Protein AF-A0A7S4JFI8-F1 (afdb_monomer_lite)

InterPro domains:
  IPR036640 ABC transporter type 1, transmembrane domain superfamily [G3DSA:1.20.1560.10] (104-267)
  IPR036640 ABC transporter type 1, transmembrane domain superfamily [SSF90123] (115-265)

Sequence (268 aa):
RTKDWGFGPDDLTLNSQTERLFQSVWAVEFKKRLCWTRRAREKQGDDLSAVPSAEDMKQIAEHESGEKLREAVEFAKKARKKLDGVFELDETMMREAKRLLKTVSIEQFQNLRALWRLVQPVIPSVINTCLLGMLTTVLRAKFHQLGVWMAAIEAGVAGDLELASSRLFQLWVGHMLIKLLELPESTYMKRAKAFFGATIRNGVLTAMTTQDYEYFDRTSAGVLQDRLNRDADELGENLIEFPVRMLNRTAWIVCNLYIVARQSPAAY

Organism: NCBI:txid72548

Structure (mmCIF, N/CA/C/O backbone):
data_AF-A0A7S4JFI8-F1
#
_entry.id   AF-A0A7S4JFI8-F1
#
loop_
_atom_site.group_PDB
_atom_site.id
_atom_site.type_symbol
_atom_site.label_atom_id
_atom_site.label_alt_id
_atom_site.label_comp_id
_atom_site.label_asym_id
_atom_site.label_entity_id
_atom_site.label_seq_id
_atom_site.pdbx_PDB_ins_code
_atom_site.Cartn_x
_atom_site.Cartn_y
_atom_site.Cartn_z
_atom_site.occupancy
_atom_site.B_iso_or_equiv
_atom_site.auth_seq_id
_atom_site.auth_comp_id
_atom_site.auth_asym_id
_atom_site.auth_atom_id
_atom_site.pdbx_PDB_model_num
ATOM 1 N N . ARG A 1 1 ? 6.320 -38.140 31.580 1.00 51.06 1 ARG A N 1
ATOM 2 C CA . ARG A 1 1 ? 6.135 -36.717 31.944 1.00 51.06 1 ARG A CA 1
ATOM 3 C C . ARG A 1 1 ? 4.735 -36.399 32.461 1.00 51.06 1 ARG A C 1
ATOM 5 O O . ARG A 1 1 ? 4.691 -35.868 33.551 1.00 51.06 1 ARG A O 1
ATOM 12 N N . THR A 1 2 ? 3.616 -36.723 31.797 1.00 47.78 2 THR A N 1
ATOM 13 C CA . THR A 1 2 ? 2.264 -36.586 32.411 1.00 47.78 2 THR A CA 1
ATOM 14 C C . THR A 1 2 ? 1.865 -37.774 33.295 1.00 47.78 2 THR A C 1
ATOM 16 O O . THR A 1 2 ? 1.230 -37.576 34.322 1.00 47.78 2 THR A O 1
ATOM 19 N N . LYS A 1 3 ? 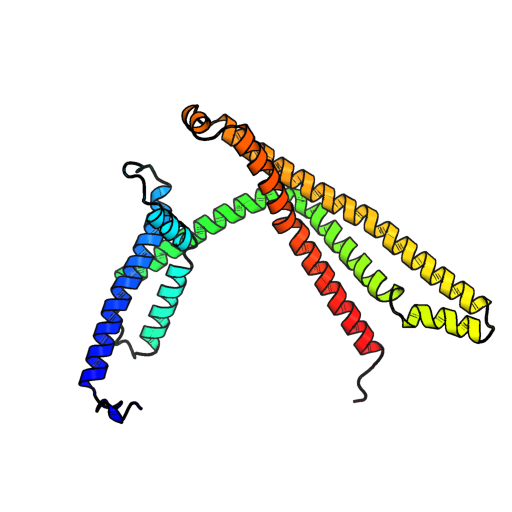2.328 -38.994 32.978 1.00 51.38 3 LYS A N 1
ATOM 20 C CA . LYS A 1 3 ? 2.107 -40.191 33.819 1.00 51.38 3 LYS A CA 1
ATOM 21 C C . LYS A 1 3 ? 2.703 -40.093 35.233 1.00 51.38 3 LYS A C 1
ATOM 23 O O . LYS A 1 3 ? 2.225 -40.771 36.130 1.00 51.38 3 LYS A O 1
ATOM 28 N N . ASP A 1 4 ? 3.702 -39.234 35.433 1.00 59.84 4 ASP A N 1
ATOM 29 C CA . ASP A 1 4 ? 4.437 -39.118 36.701 1.00 59.84 4 ASP A CA 1
ATOM 30 C C . ASP A 1 4 ? 3.682 -38.290 37.764 1.00 59.84 4 ASP A C 1
ATOM 32 O O . ASP A 1 4 ? 4.082 -38.272 38.921 1.00 59.84 4 ASP A O 1
ATOM 36 N N . TRP A 1 5 ? 2.582 -37.623 37.386 1.00 64.88 5 TRP A N 1
ATOM 37 C CA . TRP A 1 5 ? 1.803 -36.735 38.263 1.00 64.88 5 TRP A CA 1
ATOM 38 C C . TRP A 1 5 ? 0.457 -37.333 38.697 1.00 64.88 5 TRP A C 1
ATOM 40 O O . TRP A 1 5 ? -0.346 -36.643 39.312 1.00 64.88 5 TRP A O 1
ATOM 50 N N . GLY A 1 6 ? 0.175 -38.595 38.354 1.00 65.31 6 GLY A N 1
ATOM 51 C CA . GLY A 1 6 ? -1.089 -39.259 38.703 1.00 65.31 6 GLY A CA 1
ATOM 52 C C . GLY A 1 6 ? -2.317 -38.793 37.908 1.00 65.31 6 GLY A C 1
ATOM 53 O O . GLY A 1 6 ? -3.388 -39.364 38.073 1.00 65.31 6 GLY A O 1
ATOM 54 N N . PHE A 1 7 ? -2.174 -37.818 37.006 1.00 62.91 7 PHE A N 1
ATOM 55 C CA . PHE A 1 7 ? -3.255 -37.344 36.142 1.00 62.91 7 PHE A CA 1
ATOM 56 C C . PHE A 1 7 ? -3.268 -38.127 34.824 1.00 62.91 7 PHE A C 1
ATOM 58 O O . PHE A 1 7 ? -2.491 -37.860 33.901 1.00 62.91 7 PHE A O 1
ATOM 65 N N . GLY A 1 8 ? -4.133 -39.138 34.751 1.00 69.25 8 GLY A N 1
ATOM 66 C CA . GLY A 1 8 ? -4.450 -39.814 33.496 1.00 69.25 8 GLY A CA 1
ATOM 67 C C . GLY A 1 8 ? -5.385 -38.955 32.632 1.00 69.25 8 GLY A C 1
ATOM 68 O O . GLY A 1 8 ? -6.191 -38.209 33.184 1.00 69.25 8 GLY A O 1
ATOM 69 N N . PRO A 1 9 ? -5.335 -39.069 31.291 1.00 69.19 9 PRO A N 1
ATOM 70 C CA . PRO A 1 9 ? -6.311 -38.422 30.403 1.00 69.19 9 PRO A CA 1
ATOM 71 C C . PRO A 1 9 ? -7.767 -38.833 30.702 1.00 69.19 9 PRO A C 1
ATOM 73 O O . PRO A 1 9 ? -8.689 -38.125 30.306 1.00 69.19 9 PRO A O 1
ATOM 76 N N . ASP A 1 10 ? -7.956 -39.929 31.441 1.00 79.00 10 ASP A N 1
ATOM 77 C CA . ASP A 1 10 ? -9.249 -40.504 31.811 1.00 79.00 10 ASP A CA 1
ATOM 78 C C . ASP A 1 10 ? -9.798 -39.989 33.157 1.00 79.00 10 ASP A C 1
ATOM 80 O O . ASP A 1 10 ? -10.867 -40.426 33.587 1.00 79.00 10 ASP A O 1
ATOM 84 N N . ASP A 1 11 ? -9.105 -39.069 33.845 1.00 82.44 11 ASP A N 1
ATOM 85 C CA . ASP A 1 11 ? -9.640 -38.446 35.063 1.00 82.44 11 ASP A CA 1
ATOM 86 C C . ASP A 1 11 ? -10.755 -37.447 34.709 1.00 82.44 11 ASP A C 1
ATOM 88 O O . ASP A 1 11 ? -10.546 -36.244 34.520 1.00 82.44 11 ASP A O 1
ATOM 92 N N . LEU A 1 12 ? -11.977 -37.978 34.620 1.00 81.94 12 LEU A N 1
ATOM 93 C CA . LEU A 1 12 ? -13.204 -37.235 34.327 1.00 81.94 12 LEU A CA 1
ATOM 94 C C . LEU A 1 12 ? -13.416 -36.053 35.285 1.00 81.94 12 LEU A C 1
ATOM 96 O O . LEU A 1 12 ? -13.971 -35.024 34.887 1.00 81.94 12 LEU A O 1
ATOM 100 N N . THR A 1 13 ? -12.969 -36.169 36.540 1.00 86.12 13 THR A N 1
ATOM 101 C CA . THR A 1 13 ? -13.155 -35.107 37.534 1.00 86.12 13 THR A CA 1
ATOM 102 C C . THR A 1 13 ? -12.226 -33.932 37.259 1.00 86.12 13 THR A C 1
ATOM 104 O O . THR A 1 13 ? -12.701 -32.797 37.178 1.00 86.12 13 THR A O 1
ATOM 107 N N . LEU A 1 14 ? -10.943 -34.196 37.002 1.00 84.94 14 LEU A N 1
ATOM 108 C CA . LEU A 1 14 ? -9.971 -33.165 36.651 1.00 84.94 14 LEU A CA 1
ATOM 109 C C . LEU A 1 14 ? -10.316 -32.486 35.319 1.00 84.94 14 LEU A C 1
ATOM 111 O O . LEU A 1 14 ? -10.255 -31.257 35.227 1.00 84.94 14 LEU A O 1
ATOM 115 N N . ASN A 1 15 ? -10.725 -33.258 34.307 1.00 83.88 15 ASN A N 1
ATOM 116 C CA . ASN A 1 15 ? -11.118 -32.718 33.003 1.00 83.88 15 ASN A CA 1
ATOM 117 C C . ASN A 1 15 ? -12.313 -31.764 33.147 1.00 83.88 15 ASN A C 1
ATOM 119 O O . ASN A 1 15 ? -12.240 -30.620 32.703 1.00 83.88 15 ASN A O 1
ATOM 123 N N . SER A 1 16 ? -13.358 -32.173 33.877 1.00 85.75 16 SER A N 1
ATOM 124 C CA . SER A 1 16 ? -14.537 -31.324 34.110 1.00 85.75 16 SER A CA 1
ATOM 125 C C . SER A 1 16 ? -14.219 -30.049 34.911 1.00 85.75 16 SER A C 1
ATOM 127 O O . SER A 1 16 ? -14.761 -28.980 34.622 1.00 85.75 16 SER A O 1
ATOM 129 N N . GLN A 1 17 ? -13.313 -30.118 35.896 1.00 89.06 17 GLN A N 1
ATOM 130 C CA . GLN A 1 17 ? -12.864 -28.938 36.645 1.00 89.06 17 GLN A CA 1
ATOM 131 C C . GLN A 1 17 ? -12.054 -27.988 35.760 1.00 89.06 17 GLN A C 1
ATOM 133 O O . GLN A 1 17 ? -12.261 -26.774 35.806 1.00 89.06 17 GLN A O 1
ATOM 138 N N . THR A 1 18 ? -11.175 -28.537 34.923 1.00 88.50 18 THR A N 1
ATOM 139 C CA . THR A 1 18 ? -10.358 -27.765 33.981 1.00 88.50 18 THR A CA 1
ATOM 140 C C . THR A 1 18 ? -11.234 -27.088 32.929 1.00 88.50 18 THR A C 1
ATOM 142 O O . THR A 1 18 ? -11.030 -25.913 32.633 1.00 88.50 18 THR A O 1
ATOM 145 N N . GLU A 1 19 ? -12.259 -27.774 32.419 1.00 87.75 19 GLU A N 1
ATOM 146 C CA . GLU A 1 19 ? -13.242 -27.209 31.491 1.00 87.75 19 GLU A CA 1
ATOM 147 C C . GLU A 1 19 ? -14.025 -26.050 32.115 1.00 87.75 19 GLU A C 1
ATOM 149 O O . GLU A 1 19 ? -14.130 -24.987 31.505 1.00 87.75 19 GLU A O 1
ATOM 154 N N . ARG A 1 20 ? -14.522 -26.202 33.350 1.00 89.69 20 ARG A N 1
ATOM 155 C CA . ARG A 1 20 ? -15.224 -25.119 34.066 1.00 89.69 20 ARG A CA 1
ATOM 156 C C . ARG A 1 20 ? -14.315 -23.926 34.341 1.00 89.69 20 ARG A C 1
ATOM 158 O O . ARG A 1 20 ? -14.723 -22.775 34.168 1.00 89.69 20 ARG A O 1
ATOM 165 N N . LEU A 1 21 ? -13.073 -24.185 34.750 1.00 91.81 21 LEU A N 1
ATOM 166 C CA . LEU A 1 21 ? -12.087 -23.130 34.957 1.00 91.81 21 LEU A CA 1
ATOM 167 C C . LEU A 1 21 ? -11.808 -22.399 33.640 1.00 91.81 21 LEU A C 1
ATOM 169 O O . LEU A 1 21 ? -11.874 -21.175 33.595 1.00 91.81 21 LEU A O 1
ATOM 173 N N . PHE A 1 22 ? -11.594 -23.137 32.553 1.00 92.19 22 PHE A N 1
ATOM 174 C CA . PHE A 1 22 ? -11.397 -22.573 31.223 1.00 92.19 22 PHE A CA 1
ATOM 175 C C . PHE A 1 22 ? -12.591 -21.721 30.769 1.00 92.19 22 PHE A C 1
ATOM 177 O O . PHE A 1 22 ? -12.398 -20.596 30.311 1.00 92.19 22 PHE A O 1
ATOM 184 N N . GLN A 1 23 ? -13.822 -22.207 30.948 1.00 91.62 23 GLN A N 1
ATOM 185 C CA . GLN A 1 23 ? -15.042 -21.463 30.625 1.00 91.62 23 GLN A CA 1
ATOM 186 C C . GLN A 1 23 ? -15.150 -20.160 31.419 1.00 91.62 23 GLN A C 1
ATOM 188 O O . GLN A 1 23 ? -15.433 -19.113 30.838 1.00 91.62 23 GLN A O 1
ATOM 193 N N . SER A 1 24 ? -14.890 -20.199 32.729 1.00 93.25 24 SER A N 1
ATOM 194 C CA . SER A 1 24 ? -14.972 -19.007 33.581 1.00 93.25 24 SER A CA 1
ATOM 195 C C . SER A 1 24 ? -13.902 -17.968 33.234 1.00 93.25 24 SER A C 1
ATOM 197 O O . SER A 1 24 ? -14.224 -16.792 33.061 1.00 93.25 24 SER A O 1
ATOM 199 N N . VAL A 1 25 ? -12.651 -18.397 33.041 1.00 95.12 25 VAL A N 1
ATOM 200 C CA . VAL A 1 25 ? -11.545 -17.522 32.623 1.00 95.12 25 VAL A CA 1
ATOM 201 C C . VAL A 1 25 ? -11.847 -16.900 31.263 1.00 95.12 25 VAL A C 1
ATOM 203 O O . VAL A 1 25 ? -11.717 -15.686 31.087 1.00 95.12 25 VAL A O 1
ATOM 206 N N . TRP A 1 26 ? -12.321 -17.705 30.313 1.00 95.00 26 TRP A N 1
ATOM 207 C CA . TRP A 1 26 ? -12.633 -17.213 28.980 1.00 95.00 26 TRP A CA 1
ATOM 208 C C . TRP A 1 26 ? -13.840 -16.274 28.962 1.00 95.00 26 TRP A C 1
ATOM 210 O O . TRP A 1 26 ? -13.822 -15.277 28.245 1.00 95.00 26 TRP A O 1
ATOM 220 N N . ALA A 1 27 ? -14.880 -16.530 29.759 1.00 94.62 27 ALA A N 1
ATOM 221 C CA . ALA A 1 27 ? -16.024 -15.628 29.876 1.00 94.62 27 ALA A CA 1
ATOM 222 C C . ALA A 1 27 ? -15.596 -14.242 30.389 1.00 94.62 27 ALA A C 1
ATOM 224 O O . ALA A 1 27 ? -16.038 -13.217 29.861 1.00 94.62 27 ALA A O 1
ATOM 225 N N . VAL A 1 28 ? -14.684 -14.200 31.368 1.00 96.31 28 VAL A N 1
ATOM 226 C CA . VAL A 1 28 ? -14.094 -12.951 31.873 1.00 96.31 28 VAL A CA 1
ATOM 227 C C . VAL A 1 28 ? -13.280 -12.251 30.784 1.00 96.31 28 VAL A C 1
ATOM 229 O O . VAL A 1 28 ? -13.445 -11.047 30.572 1.00 96.31 28 VAL A O 1
ATOM 232 N N . GLU A 1 29 ? -12.440 -12.983 30.052 1.00 96.19 29 GLU A N 1
ATOM 233 C CA . GLU A 1 29 ? -11.627 -12.415 28.974 1.00 96.19 29 GLU A CA 1
ATOM 234 C C . GLU A 1 29 ? -12.487 -11.888 27.814 1.00 96.19 29 GLU A C 1
ATOM 236 O O . GLU A 1 29 ? -12.272 -10.778 27.321 1.00 96.19 29 GLU A O 1
ATOM 241 N N . PHE A 1 30 ? -13.509 -12.642 27.416 1.00 96.69 30 PHE A N 1
ATOM 242 C CA . PHE A 1 30 ? -14.459 -12.250 26.384 1.00 96.69 30 PHE A CA 1
ATOM 243 C C . PHE A 1 30 ? -15.202 -10.971 26.781 1.00 96.69 30 PHE A C 1
ATOM 245 O O . PHE A 1 30 ? -15.254 -10.016 26.002 1.00 96.69 30 PHE A O 1
ATOM 252 N N . LYS A 1 31 ? -15.710 -10.910 28.020 1.00 96.81 31 LYS A N 1
ATOM 253 C CA . LYS A 1 31 ? -16.363 -9.716 28.571 1.00 96.81 31 LYS A CA 1
ATOM 254 C C . LYS A 1 31 ? -15.411 -8.521 28.604 1.00 96.81 31 LYS A C 1
ATOM 256 O O . LYS A 1 31 ? -15.818 -7.412 28.264 1.00 96.81 31 LYS A O 1
ATOM 261 N N . LYS A 1 32 ? -14.139 -8.736 28.953 1.00 96.19 32 LYS A N 1
ATOM 262 C CA . LYS A 1 32 ? -13.102 -7.696 28.931 1.00 96.19 32 LYS A CA 1
ATOM 263 C C . LYS A 1 32 ? -12.905 -7.143 27.517 1.00 96.19 32 LYS A C 1
ATOM 265 O O . LYS A 1 32 ? -12.981 -5.931 27.334 1.00 96.19 32 LYS A O 1
ATOM 270 N N . ARG A 1 33 ? -12.723 -8.002 26.507 1.00 97.12 33 ARG A N 1
ATOM 271 C CA . ARG A 1 33 ? -12.569 -7.582 25.097 1.00 97.12 33 ARG A CA 1
ATOM 272 C C . ARG A 1 33 ? -13.805 -6.839 24.580 1.00 97.12 33 ARG A C 1
ATOM 274 O O . ARG A 1 33 ? -13.670 -5.829 23.888 1.00 97.12 33 ARG A O 1
ATOM 281 N N . LEU A 1 34 ? -15.001 -7.308 24.942 1.00 96.62 34 LEU A N 1
ATOM 282 C CA . LEU A 1 34 ? -16.270 -6.656 24.612 1.00 96.62 34 LEU A CA 1
ATOM 283 C C . LEU A 1 34 ? -16.363 -5.254 25.232 1.00 96.62 34 LEU A C 1
ATOM 285 O O . LEU A 1 34 ? -16.703 -4.302 24.532 1.00 96.62 34 LEU A O 1
ATOM 289 N N . CYS A 1 35 ? -16.017 -5.123 26.515 1.00 95.44 35 CYS A N 1
ATOM 290 C CA . CYS A 1 35 ? -16.005 -3.855 27.242 1.00 95.44 35 CYS A CA 1
ATOM 291 C C . CYS A 1 35 ? -15.021 -2.853 26.621 1.00 95.44 35 CYS A C 1
ATOM 293 O O . CYS A 1 35 ? -15.406 -1.727 26.323 1.00 95.44 35 CYS A O 1
ATOM 295 N N . TRP A 1 36 ? -13.781 -3.266 26.335 1.00 95.00 36 TRP A N 1
ATOM 296 C CA . TRP A 1 36 ? -12.788 -2.375 25.723 1.00 95.00 36 TRP A CA 1
ATOM 297 C C . TRP A 1 36 ? -13.171 -1.930 24.316 1.00 95.00 36 TRP A C 1
ATOM 299 O O . TRP A 1 36 ? -13.046 -0.751 23.998 1.00 95.00 36 TRP A O 1
ATOM 309 N N . THR A 1 37 ? -13.697 -2.843 23.497 1.00 95.12 37 THR A N 1
ATOM 310 C CA . THR A 1 37 ? -14.173 -2.498 22.147 1.00 95.12 37 THR A CA 1
ATOM 311 C C . THR A 1 37 ? -15.347 -1.517 22.213 1.00 95.12 37 THR A C 1
ATOM 313 O O . THR A 1 37 ? -15.449 -0.625 21.377 1.00 95.12 37 THR A O 1
ATOM 316 N N . ARG A 1 38 ? -16.226 -1.645 23.217 1.00 94.75 38 ARG A N 1
ATOM 317 C CA . ARG A 1 38 ? -17.344 -0.717 23.436 1.00 94.75 38 ARG A CA 1
ATOM 318 C C . ARG A 1 38 ? -16.849 0.655 23.880 1.00 94.75 38 ARG A C 1
ATOM 320 O O . ARG A 1 38 ? -17.197 1.659 23.267 1.00 94.75 38 ARG A O 1
ATOM 327 N N . ARG A 1 39 ? -15.969 0.684 24.882 1.00 91.12 39 ARG A N 1
ATOM 328 C CA . ARG A 1 39 ? -15.379 1.913 25.422 1.00 91.12 39 ARG A CA 1
ATOM 329 C C . ARG A 1 39 ? -14.581 2.686 24.369 1.00 91.12 39 ARG A C 1
ATOM 331 O O . ARG A 1 39 ? -14.558 3.912 24.400 1.00 91.12 39 ARG A O 1
ATOM 338 N N . ALA A 1 40 ? -13.965 1.986 23.413 1.00 90.62 40 ALA A N 1
ATOM 339 C CA . ALA A 1 40 ? -13.297 2.605 22.269 1.00 90.62 40 ALA A CA 1
ATOM 340 C C . ALA A 1 40 ? -14.244 3.420 21.370 1.00 90.62 40 ALA A C 1
ATOM 342 O O . ALA A 1 40 ? -13.782 4.310 20.663 1.00 90.62 40 ALA A O 1
ATOM 343 N N . ARG A 1 41 ? -15.553 3.148 21.411 1.00 88.25 41 ARG A N 1
ATOM 344 C CA . ARG A 1 41 ? -16.579 3.832 20.609 1.00 88.25 41 ARG A CA 1
ATOM 345 C C . ARG A 1 41 ? -17.369 4.862 21.401 1.00 88.25 41 ARG A C 1
ATOM 347 O O . ARG A 1 41 ? -17.667 5.926 20.876 1.00 88.25 41 ARG A O 1
ATOM 354 N N . GLU A 1 42 ? -17.623 4.604 22.680 1.00 84.75 42 GLU A N 1
ATOM 355 C CA . GLU A 1 42 ? -18.299 5.564 23.566 1.00 84.75 42 GLU A CA 1
ATOM 356 C C . GLU A 1 42 ? -17.499 6.863 23.746 1.00 84.75 42 GLU A C 1
ATOM 358 O O . GLU A 1 42 ? -18.088 7.933 23.817 1.00 84.75 42 GLU A O 1
ATOM 363 N N . LYS A 1 43 ? -16.160 6.814 23.704 1.00 63.28 43 LYS A N 1
ATOM 364 C CA . LYS A 1 43 ? -15.311 8.020 23.760 1.00 63.28 43 LYS A CA 1
ATOM 365 C C . LYS A 1 43 ? -15.510 9.020 22.614 1.00 63.28 43 LYS A C 1
ATOM 367 O O . LYS A 1 43 ? -14.988 10.125 22.705 1.00 63.28 43 LYS A O 1
ATOM 372 N N . GLN A 1 44 ? -16.218 8.656 21.545 1.00 56.62 44 GLN A N 1
ATOM 373 C CA . GLN A 1 44 ? -16.582 9.604 20.488 1.00 56.62 44 GLN A CA 1
ATOM 374 C C . GLN A 1 44 ? -17.846 10.420 20.817 1.00 56.62 44 GLN A C 1
ATOM 376 O O . GLN A 1 44 ? -18.142 11.357 20.082 1.00 56.62 44 GLN A O 1
ATOM 381 N N . GLY A 1 45 ? -18.569 10.104 21.902 1.00 48.47 45 GLY A N 1
ATOM 382 C CA . GLY A 1 45 ? -19.761 10.827 22.352 1.00 48.47 45 GLY A CA 1
ATOM 383 C C . GLY A 1 45 ? -19.618 11.386 23.773 1.00 48.47 45 GLY A C 1
ATOM 384 O O . GLY A 1 45 ? -19.857 10.675 24.740 1.00 48.47 45 GLY A O 1
ATOM 385 N N . ASP A 1 46 ? -19.245 12.661 23.872 1.00 50.03 46 ASP A N 1
ATOM 386 C CA . ASP A 1 46 ? -19.524 13.639 24.946 1.00 50.03 46 ASP A CA 1
ATOM 387 C C . ASP A 1 46 ? -19.195 13.387 26.435 1.00 50.03 46 ASP A C 1
ATOM 389 O O . ASP A 1 46 ? -19.176 14.365 27.182 1.00 50.03 46 ASP A O 1
ATOM 393 N N . ASP A 1 47 ? -18.868 12.187 26.922 1.00 48.19 47 ASP A N 1
ATOM 394 C CA . ASP A 1 47 ? -18.622 11.995 28.369 1.00 48.19 47 ASP A CA 1
ATOM 395 C C . ASP A 1 47 ? -17.120 12.019 28.732 1.00 48.19 47 ASP A C 1
ATOM 397 O O . ASP A 1 47 ? -16.463 10.996 28.949 1.00 48.19 47 ASP A O 1
ATOM 401 N N . LEU A 1 48 ? -16.544 13.229 28.748 1.00 52.69 48 LEU A N 1
ATOM 402 C CA . LEU A 1 48 ? -15.125 13.519 29.042 1.00 52.69 48 LEU A CA 1
ATOM 403 C C . LEU A 1 48 ? -14.804 13.678 30.543 1.00 52.69 48 LEU A C 1
ATOM 405 O O . LEU A 1 48 ? -13.737 14.175 30.903 1.00 52.69 48 LEU A O 1
ATOM 409 N N . SER A 1 49 ? -15.693 13.259 31.442 1.00 56.38 49 SER A N 1
ATOM 410 C CA . SER A 1 49 ? -15.576 13.567 32.876 1.00 56.38 49 SER A CA 1
ATOM 411 C C . SER A 1 49 ? -14.414 12.863 33.603 1.00 56.38 49 SER A C 1
ATOM 413 O O . SER A 1 49 ? -13.996 13.322 34.667 1.00 56.38 49 SER A O 1
ATOM 415 N N . ALA A 1 50 ? -13.822 11.808 33.029 1.00 65.44 50 ALA A N 1
ATOM 416 C CA . ALA A 1 50 ? -12.648 11.135 33.591 1.00 65.44 50 ALA A CA 1
ATOM 417 C C . ALA A 1 50 ? -11.527 10.974 32.555 1.00 65.44 50 ALA A C 1
ATOM 419 O O . ALA A 1 50 ? -11.658 10.218 31.587 1.00 65.44 50 ALA A O 1
ATOM 420 N N . VAL A 1 51 ? -10.391 11.644 32.792 1.00 68.12 51 VAL A N 1
ATOM 421 C CA . VAL A 1 51 ? -9.180 11.474 31.978 1.00 68.12 51 VAL A CA 1
ATOM 422 C C . VAL A 1 51 ? -8.713 10.014 32.103 1.00 68.12 51 VAL A C 1
ATOM 424 O O . VAL A 1 51 ? -8.382 9.565 33.202 1.00 68.12 51 VAL A O 1
ATOM 427 N N . PRO A 1 52 ? -8.694 9.241 31.008 1.00 76.06 52 PRO A N 1
ATOM 428 C CA . PRO A 1 52 ? -8.246 7.856 31.029 1.00 76.06 52 PRO A CA 1
ATOM 429 C C . PRO A 1 52 ? -6.751 7.785 31.342 1.00 76.06 52 PRO A C 1
ATOM 431 O O . PRO A 1 52 ? -5.968 8.575 30.816 1.00 76.06 52 PRO A O 1
ATOM 434 N N . SER A 1 53 ? -6.342 6.785 32.126 1.00 85.44 53 SER A N 1
ATOM 435 C CA . SER A 1 53 ? -4.923 6.448 32.296 1.00 85.44 53 SER A CA 1
ATOM 436 C C . SER A 1 53 ? -4.247 6.191 30.938 1.00 85.44 53 SER A C 1
ATOM 438 O O . SER A 1 53 ? -4.889 5.740 29.985 1.00 85.44 53 SER A O 1
ATOM 440 N N . ALA A 1 54 ? -2.934 6.422 30.843 1.00 83.75 54 ALA A N 1
ATOM 441 C CA . ALA A 1 54 ? -2.148 6.085 29.652 1.00 83.75 54 ALA A CA 1
ATOM 442 C C . ALA A 1 54 ? -2.300 4.601 29.258 1.00 83.75 54 ALA A C 1
ATOM 444 O O . ALA A 1 54 ? -2.342 4.263 28.074 1.00 83.75 54 ALA A O 1
ATOM 445 N N . GLU A 1 55 ? -2.452 3.719 30.248 1.00 86.31 55 GLU A N 1
ATOM 446 C CA . GLU A 1 55 ? -2.678 2.290 30.028 1.00 86.31 55 GLU A CA 1
ATOM 447 C C . GLU A 1 55 ? -4.073 2.006 29.451 1.00 86.31 55 GLU A C 1
ATOM 449 O O . GLU A 1 55 ? -4.201 1.229 28.503 1.00 86.31 55 GLU A O 1
ATOM 454 N N . ASP A 1 56 ? -5.102 2.717 29.924 1.00 87.12 56 ASP A N 1
ATOM 455 C CA . ASP A 1 56 ? -6.455 2.655 29.360 1.00 87.12 56 ASP A CA 1
ATOM 456 C C . ASP A 1 56 ? -6.466 3.135 27.906 1.00 87.12 56 ASP A C 1
ATOM 458 O O . ASP A 1 56 ? -7.137 2.541 27.063 1.00 87.12 56 ASP A O 1
ATOM 462 N N . MET A 1 57 ? -5.719 4.196 27.584 1.00 84.19 57 MET A N 1
ATOM 463 C CA . MET A 1 57 ? -5.609 4.685 26.206 1.00 84.19 57 MET A CA 1
ATOM 464 C C . MET A 1 57 ? -4.960 3.653 25.285 1.00 84.19 57 MET A C 1
ATOM 466 O O . MET A 1 57 ? -5.464 3.422 24.186 1.00 84.19 57 MET A O 1
ATOM 470 N N . LYS A 1 58 ? -3.902 2.980 25.751 1.00 90.31 58 LYS A N 1
ATOM 471 C CA . LYS A 1 58 ? -3.266 1.891 25.004 1.00 90.31 58 LYS A CA 1
ATOM 472 C C . LYS A 1 58 ? -4.235 0.729 24.773 1.00 90.31 58 LYS A C 1
ATOM 474 O O . LYS A 1 58 ? -4.376 0.269 23.643 1.00 90.31 58 LYS A O 1
ATOM 479 N N . GLN A 1 59 ? -4.944 0.287 25.813 1.00 90.38 59 GLN A N 1
ATOM 480 C CA . GLN A 1 59 ? -5.926 -0.798 25.694 1.00 90.38 59 GLN A CA 1
ATOM 481 C C . GLN A 1 59 ? -7.063 -0.441 24.737 1.00 90.38 59 GLN A C 1
ATOM 483 O O . GLN A 1 59 ? -7.498 -1.284 23.955 1.00 90.38 59 GLN A O 1
ATOM 488 N N . ILE A 1 60 ? -7.527 0.806 24.768 1.00 89.81 60 ILE A N 1
ATOM 489 C CA . ILE A 1 60 ? -8.569 1.294 23.866 1.00 89.81 60 ILE A CA 1
ATOM 490 C C . ILE A 1 60 ? -8.084 1.288 22.415 1.00 89.81 60 ILE A C 1
ATOM 492 O O . ILE A 1 60 ? -8.776 0.731 21.566 1.00 89.81 60 ILE A O 1
ATOM 496 N N . ALA A 1 61 ? -6.887 1.817 22.145 1.00 88.88 61 ALA A N 1
ATOM 497 C CA . ALA A 1 61 ? -6.299 1.812 20.805 1.00 88.88 61 ALA A CA 1
ATOM 498 C C . ALA A 1 61 ? -6.152 0.381 20.253 1.00 88.88 61 ALA A C 1
ATOM 500 O O . ALA A 1 61 ? -6.505 0.102 19.110 1.00 88.88 61 ALA A O 1
ATOM 501 N N . GLU A 1 62 ? -5.722 -0.566 21.089 1.00 93.06 62 GLU A N 1
ATOM 502 C CA . GLU A 1 62 ? -5.586 -1.975 20.701 1.00 93.06 62 GLU A CA 1
ATOM 503 C C . GLU A 1 62 ? -6.918 -2.678 20.377 1.00 93.06 62 GLU A C 1
ATOM 505 O O . GLU A 1 62 ? -6.915 -3.712 19.706 1.00 93.06 62 GLU A O 1
ATOM 510 N N . HIS A 1 63 ? -8.049 -2.170 20.875 1.00 94.56 63 HIS A N 1
ATOM 511 C CA . HIS A 1 63 ? -9.381 -2.738 20.633 1.00 94.56 63 HIS A CA 1
ATOM 512 C C . HIS A 1 63 ? -10.210 -1.920 19.636 1.00 94.56 63 HIS A C 1
ATOM 514 O O . HIS A 1 63 ? -11.311 -2.339 19.274 1.00 94.56 63 HIS A O 1
ATOM 520 N N . GLU A 1 64 ? -9.685 -0.797 19.145 1.00 91.75 64 GLU A N 1
ATOM 521 C CA . GLU A 1 64 ? -10.388 0.093 18.225 1.00 91.75 64 GLU A CA 1
ATOM 522 C C . GLU A 1 64 ? -10.760 -0.626 16.920 1.00 91.75 64 GLU A C 1
ATOM 524 O O . GLU A 1 64 ? -11.896 -0.530 16.457 1.00 91.75 64 GLU A O 1
ATOM 529 N N . SER A 1 65 ? -9.861 -1.434 16.351 1.00 92.38 65 SER A N 1
ATOM 530 C CA . SER A 1 65 ? -10.122 -2.166 15.100 1.00 92.38 65 SER A CA 1
ATOM 531 C C . SER A 1 65 ? -11.220 -3.237 15.216 1.00 92.38 65 SER A C 1
ATOM 533 O O . SER A 1 65 ? -11.709 -3.736 14.199 1.00 92.38 65 SER A O 1
ATOM 535 N N . GLY A 1 66 ? -11.596 -3.631 16.438 1.00 95.56 66 GLY A N 1
ATOM 536 C CA . GLY A 1 66 ? -12.496 -4.753 16.706 1.00 95.56 66 GLY A CA 1
ATOM 537 C C . GLY A 1 66 ? -11.908 -6.132 16.373 1.00 95.56 66 GLY A C 1
ATOM 538 O O . GLY A 1 66 ? -12.603 -7.139 16.517 1.00 95.56 66 GLY A O 1
ATOM 539 N N . GLU A 1 67 ? -10.643 -6.216 15.953 1.00 95.81 67 GLU A N 1
ATOM 540 C CA . GLU A 1 67 ? -9.992 -7.471 15.556 1.00 95.81 67 GLU A CA 1
ATOM 541 C C . GLU A 1 67 ? -9.916 -8.462 16.722 1.00 95.81 67 GLU A C 1
ATOM 543 O O . GLU A 1 67 ? -10.392 -9.590 16.603 1.00 95.81 67 GLU A O 1
ATOM 548 N N . LYS A 1 68 ? -9.479 -8.006 17.902 1.00 96.31 68 LYS A N 1
ATOM 549 C CA . LYS A 1 68 ? -9.419 -8.832 19.121 1.00 96.31 68 LYS A CA 1
ATOM 550 C C . LYS A 1 68 ? -10.780 -9.398 19.538 1.00 96.31 68 LYS A C 1
ATOM 552 O O . LYS A 1 68 ? -10.857 -10.518 20.053 1.00 96.31 68 LYS A O 1
ATOM 557 N N . LEU A 1 69 ? -11.861 -8.639 19.332 1.00 97.19 69 LEU A N 1
ATOM 558 C CA . LEU A 1 69 ? -13.225 -9.102 19.600 1.00 97.19 69 LEU A CA 1
ATOM 559 C C . LEU A 1 69 ? -13.681 -10.115 18.543 1.00 97.19 69 LEU A C 1
ATOM 561 O O . LEU A 1 69 ? -14.309 -11.116 18.885 1.00 97.19 69 LEU A O 1
ATOM 565 N N . ARG A 1 70 ? -13.333 -9.899 17.269 1.00 97.81 70 ARG A N 1
ATOM 566 C CA . ARG A 1 70 ? -13.611 -10.844 16.179 1.00 97.81 70 ARG A CA 1
ATOM 567 C C . ARG A 1 70 ? -12.913 -12.181 16.418 1.00 97.81 70 ARG A C 1
ATOM 569 O O . ARG A 1 70 ? -13.563 -13.219 16.320 1.00 97.81 70 ARG A O 1
ATOM 576 N N . GLU A 1 71 ? -11.638 -12.158 16.790 1.00 97.25 71 GLU A N 1
ATOM 577 C CA . GLU A 1 71 ? -10.878 -13.353 17.165 1.00 97.25 71 GLU A CA 1
ATOM 578 C C . GLU A 1 71 ? -11.519 -14.090 18.340 1.00 97.25 71 GLU A C 1
ATOM 580 O O . GLU A 1 71 ? -11.670 -15.308 18.288 1.00 97.25 71 GLU A O 1
ATOM 585 N N . ALA A 1 72 ? -11.957 -13.362 19.373 1.00 97.00 72 ALA A N 1
ATOM 586 C CA . ALA A 1 72 ? -12.617 -13.960 20.529 1.00 97.00 72 ALA A CA 1
ATOM 587 C C . ALA A 1 72 ? -13.952 -14.629 20.159 1.00 97.00 72 ALA A C 1
ATOM 589 O O . ALA A 1 72 ? -14.256 -15.722 20.637 1.00 97.00 72 ALA A O 1
ATOM 590 N N . VAL A 1 73 ? -14.732 -14.008 19.268 1.00 97.00 73 VAL A N 1
ATOM 591 C CA . VAL A 1 73 ? -15.980 -14.576 18.732 1.00 97.00 73 VAL A CA 1
ATOM 592 C C . VAL A 1 73 ? -15.705 -15.832 17.900 1.00 97.00 73 VAL A C 1
ATOM 594 O O . VAL A 1 73 ? -16.411 -16.830 18.051 1.00 97.00 73 VAL A O 1
ATOM 597 N N . GLU A 1 74 ? -14.692 -15.812 17.033 1.00 97.06 74 GLU A N 1
ATOM 598 C CA . GLU A 1 74 ? -14.308 -16.974 16.221 1.00 97.06 74 GLU A CA 1
ATOM 599 C C . GLU A 1 74 ? -13.753 -18.117 17.075 1.00 97.06 74 GLU A C 1
ATOM 601 O O . GLU A 1 74 ? -14.090 -19.282 16.851 1.00 97.06 74 GLU A O 1
ATOM 606 N N . PHE A 1 75 ? -12.960 -17.798 18.096 1.00 96.00 75 PHE A N 1
ATOM 607 C CA . PHE A 1 75 ? -12.484 -18.773 19.065 1.00 96.00 75 PHE A CA 1
ATOM 608 C C . PHE A 1 75 ? -13.646 -19.414 19.828 1.00 96.00 75 PHE A C 1
ATOM 610 O O . PHE A 1 75 ? -13.733 -20.638 19.860 1.00 96.00 75 PHE A O 1
ATOM 617 N N . ALA A 1 76 ? -14.586 -18.620 20.353 1.00 94.62 76 ALA A N 1
ATOM 618 C CA . ALA A 1 76 ? -15.760 -19.132 21.062 1.00 94.62 76 ALA A CA 1
ATOM 619 C C . ALA A 1 76 ? -16.610 -20.068 20.181 1.00 94.62 76 ALA A C 1
ATOM 621 O O . ALA A 1 76 ? -17.034 -21.132 20.633 1.00 94.62 76 ALA A O 1
ATOM 622 N N . LYS A 1 77 ? -16.805 -19.734 18.895 1.00 94.25 77 LYS A N 1
ATOM 623 C CA . LYS A 1 77 ? -17.482 -20.623 17.930 1.00 94.25 77 LYS A CA 1
ATOM 624 C C . LYS A 1 77 ? -16.727 -21.940 17.732 1.00 94.25 77 LYS A C 1
ATOM 626 O O . LYS A 1 77 ? -17.346 -23.004 17.712 1.00 94.25 77 LYS A O 1
ATOM 631 N N . LYS A 1 78 ? -15.400 -21.880 17.570 1.00 95.25 78 LYS A N 1
ATOM 632 C CA . LYS A 1 78 ? -14.550 -23.069 17.396 1.00 95.25 78 LYS A CA 1
ATOM 633 C C . LYS A 1 78 ? -14.538 -23.943 18.653 1.00 95.25 78 LYS A C 1
ATOM 635 O O . LYS A 1 78 ? -14.632 -25.159 18.520 1.00 95.25 78 LYS A O 1
ATOM 640 N N . ALA A 1 79 ? -14.464 -23.341 19.840 1.00 92.81 79 ALA A N 1
ATOM 641 C CA . ALA A 1 79 ? -14.506 -24.036 21.125 1.00 92.81 79 ALA A CA 1
ATOM 642 C C . ALA A 1 79 ? -15.848 -24.753 21.324 1.00 92.81 79 ALA A C 1
ATOM 644 O O . ALA A 1 79 ? -15.858 -25.953 21.579 1.00 92.81 79 ALA A O 1
ATOM 645 N N . ARG A 1 80 ? -16.972 -24.068 21.067 1.00 91.69 80 ARG A N 1
ATOM 646 C CA . ARG A 1 80 ? -18.315 -24.671 21.118 1.00 91.69 80 ARG A CA 1
ATOM 647 C C . ARG A 1 80 ? -18.466 -25.874 20.187 1.00 91.69 80 ARG A C 1
ATOM 649 O O . ARG A 1 80 ? -19.097 -26.852 20.568 1.00 91.69 80 ARG A O 1
ATOM 656 N N . LYS A 1 81 ? -17.872 -25.816 18.988 1.00 92.06 81 LYS A N 1
ATOM 657 C CA . LYS A 1 81 ? -17.887 -26.928 18.023 1.00 92.06 81 LYS A CA 1
ATOM 658 C C . LYS A 1 81 ? -17.016 -28.115 18.457 1.00 92.06 81 LYS A C 1
ATOM 660 O O . LYS A 1 81 ? -17.348 -29.238 18.115 1.00 92.06 81 LYS A O 1
ATOM 665 N N . LYS A 1 82 ? -15.886 -27.869 19.129 1.00 91.50 82 LYS A N 1
ATOM 666 C CA . LYS A 1 82 ? -14.930 -28.919 19.531 1.00 91.50 82 LYS A CA 1
ATOM 667 C C . LYS A 1 82 ? -15.266 -29.587 20.862 1.00 91.50 82 LYS A C 1
ATOM 669 O O . LYS A 1 82 ? -14.834 -30.708 21.076 1.00 91.50 82 LYS A O 1
ATOM 674 N N . LEU A 1 83 ? -15.969 -28.884 21.745 1.00 86.81 83 LEU A N 1
ATOM 675 C CA . LEU A 1 83 ? -16.345 -29.357 23.079 1.00 86.81 83 LEU A CA 1
ATOM 676 C C . LEU A 1 83 ? -17.806 -29.836 23.117 1.00 86.81 83 LEU A C 1
ATOM 678 O O . LEU A 1 83 ? -18.457 -29.700 24.144 1.00 86.81 83 LEU A O 1
ATOM 682 N N . ASP A 1 84 ? -18.348 -30.288 21.979 1.00 84.62 84 ASP A N 1
ATOM 683 C CA . ASP A 1 84 ? -19.706 -30.840 21.830 1.00 84.62 84 ASP A CA 1
ATOM 684 C C . ASP A 1 84 ? -20.817 -30.039 22.535 1.00 84.62 84 ASP A C 1
ATOM 686 O O . ASP A 1 84 ? -21.759 -30.584 23.103 1.00 84.62 84 ASP A O 1
ATOM 690 N N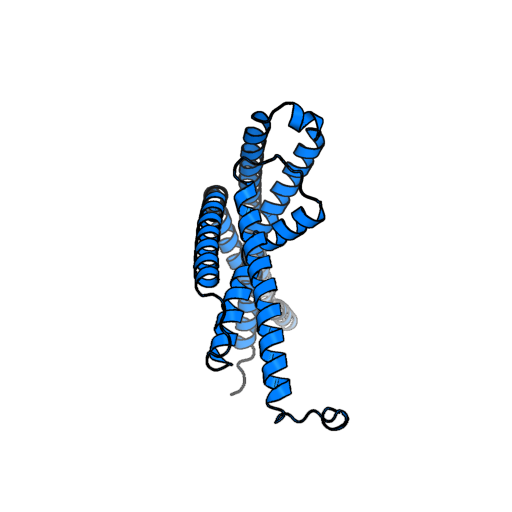 . GLY A 1 85 ? -20.719 -28.705 22.500 1.00 77.69 85 GLY A N 1
ATOM 691 C CA . GLY A 1 85 ? -21.706 -27.813 23.112 1.00 77.69 85 GLY A CA 1
ATOM 692 C C . GLY A 1 85 ? -21.589 -27.622 24.628 1.00 77.69 85 GLY A C 1
ATOM 693 O O . GLY A 1 85 ? -22.258 -26.731 25.137 1.00 77.69 85 GLY A O 1
ATOM 694 N N . VAL A 1 86 ? -20.699 -28.343 25.327 1.00 81.69 86 VAL A N 1
ATOM 695 C CA . VAL A 1 86 ? -20.426 -28.161 26.772 1.00 81.69 86 VAL A CA 1
ATOM 696 C C . VAL A 1 86 ? -19.916 -26.748 27.066 1.00 81.69 86 VAL A C 1
ATOM 698 O O . VAL A 1 86 ? -20.139 -26.199 28.142 1.00 81.69 86 VAL A O 1
ATOM 701 N N . PHE A 1 87 ? -19.236 -26.136 26.095 1.00 85.19 87 PHE A N 1
ATOM 702 C CA . PHE A 1 87 ? -18.819 -24.742 26.158 1.00 85.19 87 PHE A CA 1
ATOM 703 C C . PHE A 1 87 ? -20.006 -23.795 25.936 1.00 85.19 87 PHE A C 1
ATOM 705 O O . PHE A 1 87 ? -20.335 -23.426 24.802 1.00 85.19 87 PHE A O 1
ATOM 712 N N . GLU A 1 88 ? -20.621 -23.378 27.040 1.00 85.44 88 GLU A N 1
ATOM 713 C CA . GLU A 1 88 ? -21.698 -22.393 27.061 1.00 85.44 88 GLU A CA 1
ATOM 714 C C . GLU A 1 88 ? -21.137 -20.994 27.333 1.00 85.44 88 GLU A C 1
ATOM 716 O O . GLU A 1 88 ? -20.769 -20.640 28.452 1.00 85.44 88 GLU A O 1
ATOM 721 N N . LEU A 1 89 ? -21.070 -20.172 26.285 1.00 86.94 89 LEU A N 1
ATOM 722 C CA . LEU A 1 89 ? -20.947 -18.727 26.450 1.00 86.94 89 LEU A CA 1
ATOM 723 C C . LEU A 1 89 ? -22.351 -18.126 26.425 1.00 86.94 89 LEU A C 1
ATOM 725 O O . LEU A 1 89 ? -23.172 -18.527 25.598 1.00 86.94 89 LEU A O 1
ATOM 729 N N . ASP A 1 90 ? -22.602 -17.132 27.272 1.00 93.31 90 ASP A N 1
ATOM 730 C CA . ASP A 1 90 ? -23.871 -16.410 27.292 1.00 93.31 90 ASP A CA 1
ATOM 731 C C . ASP A 1 90 ? -24.242 -15.894 25.883 1.00 93.31 90 ASP A C 1
ATOM 733 O O . ASP A 1 90 ? -23.545 -15.075 25.269 1.00 93.31 90 ASP A O 1
ATOM 737 N N . GLU A 1 91 ? -25.367 -16.385 25.354 1.00 92.75 91 GLU A N 1
ATOM 738 C CA . GLU A 1 91 ? -25.886 -16.023 24.033 1.00 92.75 91 GLU A CA 1
ATOM 739 C C . GLU A 1 91 ? -26.225 -14.531 23.926 1.00 92.75 91 GLU A C 1
ATOM 741 O O . GLU A 1 91 ? -26.280 -13.974 22.823 1.00 92.75 91 GLU A O 1
ATOM 746 N N . THR A 1 92 ? -26.479 -13.853 25.049 1.00 95.38 92 THR A N 1
ATOM 747 C CA . THR A 1 92 ? -26.674 -12.400 25.053 1.00 95.38 92 THR A CA 1
ATOM 748 C C . THR A 1 92 ? -25.358 -11.679 24.753 1.00 95.38 92 THR A C 1
ATOM 750 O O . THR A 1 92 ? -25.329 -10.855 23.835 1.00 95.38 92 THR A O 1
ATOM 753 N N . MET A 1 93 ? -24.251 -12.079 25.392 1.00 94.75 93 MET A N 1
ATOM 754 C CA . MET A 1 93 ? -22.911 -11.537 25.130 1.00 94.75 93 MET A CA 1
ATOM 755 C C . MET A 1 93 ? -22.457 -11.818 23.696 1.00 94.75 93 MET A C 1
ATOM 757 O O . MET A 1 93 ? -21.901 -10.939 23.038 1.00 94.75 93 MET A O 1
ATOM 761 N N . MET A 1 94 ? -22.739 -13.012 23.162 1.00 96.12 94 MET A N 1
ATOM 762 C CA . MET A 1 94 ? -22.426 -13.337 21.764 1.00 96.12 94 MET A CA 1
ATOM 763 C C . MET A 1 94 ? -23.212 -12.477 20.771 1.00 96.12 94 MET A C 1
ATOM 765 O O . MET A 1 94 ? -22.663 -12.039 19.754 1.00 96.12 94 MET A O 1
ATOM 769 N N . ARG A 1 95 ? -24.500 -12.229 21.036 1.00 96.75 95 ARG A N 1
ATOM 770 C CA . ARG A 1 95 ? -25.325 -11.336 20.208 1.00 96.75 95 ARG A CA 1
ATOM 771 C C . ARG A 1 95 ? -24.832 -9.898 20.281 1.00 96.75 95 ARG A C 1
ATOM 773 O O . ARG A 1 95 ? -24.753 -9.238 19.246 1.00 96.75 95 ARG A O 1
ATOM 780 N N . GLU A 1 96 ? -24.470 -9.431 21.468 1.00 96.50 96 GLU A N 1
ATOM 781 C CA . GLU A 1 96 ? -23.929 -8.093 21.677 1.00 96.50 96 GLU A CA 1
ATOM 782 C C . GLU A 1 96 ? -22.581 -7.903 20.972 1.00 96.50 96 GLU A C 1
ATOM 784 O O . GLU A 1 96 ? -22.420 -6.948 20.213 1.00 96.50 96 GLU A O 1
ATOM 789 N N . ALA A 1 97 ? -21.655 -8.855 21.108 1.00 97.38 97 ALA A N 1
ATOM 790 C CA . ALA A 1 97 ? -20.372 -8.832 20.411 1.00 97.38 97 ALA A CA 1
ATOM 791 C C . ALA A 1 97 ? -20.542 -8.771 18.886 1.00 97.38 97 ALA A C 1
ATOM 793 O O . ALA A 1 97 ? -19.892 -7.970 18.216 1.00 97.38 97 ALA A O 1
ATOM 794 N N . LYS A 1 98 ? -21.461 -9.567 18.321 1.00 97.38 98 LYS A N 1
ATOM 795 C CA . LYS A 1 98 ? -21.776 -9.525 16.882 1.00 97.38 98 LYS A CA 1
ATOM 796 C C . LYS A 1 98 ? -22.352 -8.175 16.451 1.00 97.38 98 LYS A C 1
ATOM 798 O O . LYS A 1 98 ? -21.999 -7.690 15.378 1.00 97.38 98 LYS A O 1
ATOM 803 N N . ARG A 1 99 ? -23.230 -7.570 17.261 1.00 97.19 99 ARG A N 1
ATOM 804 C CA . ARG A 1 99 ? -23.770 -6.226 16.994 1.00 97.19 99 ARG A CA 1
ATOM 805 C C . ARG A 1 99 ? -22.656 -5.185 16.997 1.00 97.19 99 ARG A C 1
ATOM 807 O O . ARG A 1 99 ? -22.553 -4.432 16.036 1.00 97.19 99 ARG A O 1
ATOM 814 N N . LEU A 1 100 ? -21.789 -5.208 18.006 1.00 96.38 100 LEU A N 1
ATOM 815 C CA . LEU A 1 100 ? -20.671 -4.276 18.115 1.00 96.38 100 LEU A CA 1
ATOM 816 C C . LEU A 1 100 ? -19.690 -4.419 16.942 1.00 96.38 100 LEU A C 1
ATOM 818 O O . LEU A 1 100 ? -19.311 -3.423 16.338 1.00 96.38 100 LEU A O 1
ATOM 822 N N . LEU A 1 101 ? -19.353 -5.649 16.539 1.00 97.19 101 LEU A N 1
ATOM 823 C CA . LEU A 1 101 ? -18.520 -5.898 15.356 1.00 97.19 101 LEU A CA 1
ATOM 824 C C . LEU A 1 101 ? -19.155 -5.377 14.060 1.00 97.19 101 LEU A C 1
ATOM 826 O O . LEU A 1 101 ? -18.440 -4.903 13.176 1.00 97.19 101 LEU A O 1
ATOM 830 N N . LYS A 1 102 ? -20.487 -5.449 13.935 1.00 97.00 102 LYS A N 1
ATOM 831 C CA . LYS A 1 102 ? -21.205 -4.863 12.797 1.00 97.00 102 LYS A CA 1
ATOM 832 C C . LYS A 1 102 ? -21.075 -3.340 12.799 1.00 97.00 102 LYS A C 1
ATOM 834 O O . LYS A 1 102 ? -20.801 -2.775 11.746 1.00 97.00 102 LYS A O 1
ATOM 839 N N . THR A 1 103 ? -21.218 -2.695 13.957 1.00 95.19 103 THR A N 1
ATOM 840 C CA . THR A 1 103 ? -21.014 -1.246 14.104 1.00 95.19 103 THR A CA 1
ATOM 841 C C . THR A 1 103 ? -19.590 -0.843 13.724 1.00 95.19 103 THR A C 1
ATOM 843 O O . THR A 1 103 ? -19.421 -0.000 12.848 1.00 95.19 103 THR A O 1
ATOM 846 N N . VAL A 1 104 ? -18.574 -1.530 14.263 1.00 94.69 104 VAL A N 1
ATOM 847 C CA . VAL A 1 104 ? -17.160 -1.285 13.924 1.00 94.69 104 VAL A CA 1
ATOM 848 C C . VAL A 1 104 ? -16.920 -1.421 12.419 1.00 94.69 104 VAL A C 1
ATOM 850 O O . VAL A 1 104 ? -16.249 -0.587 11.821 1.00 94.69 104 VAL A O 1
ATOM 853 N N . SER A 1 105 ? -17.508 -2.432 11.775 1.00 93.88 105 SER A N 1
ATOM 854 C CA . SER A 1 105 ? -17.387 -2.604 10.325 1.00 93.88 105 SER A CA 1
ATOM 855 C C . SER A 1 105 ? -18.032 -1.464 9.531 1.00 93.88 105 SER A C 1
ATOM 857 O O . SER A 1 105 ? -17.512 -1.100 8.477 1.00 93.88 105 SER A O 1
ATOM 859 N N . ILE A 1 106 ? -19.165 -0.927 9.991 1.00 94.56 106 ILE A N 1
ATOM 860 C CA . ILE A 1 106 ? -19.845 0.199 9.337 1.00 94.56 106 ILE A CA 1
ATOM 861 C C . ILE A 1 106 ? -18.991 1.462 9.459 1.00 94.56 106 ILE A C 1
ATOM 863 O O . ILE A 1 106 ? -18.774 2.140 8.458 1.00 94.56 106 ILE A O 1
ATOM 867 N N . GLU A 1 107 ? -18.458 1.749 10.645 1.00 90.75 107 GLU A N 1
ATOM 868 C CA . GLU A 1 107 ? -17.572 2.896 10.878 1.00 90.75 107 GLU A CA 1
ATOM 869 C C . GLU A 1 107 ? -16.270 2.782 10.078 1.00 90.75 107 GLU A C 1
ATOM 871 O O . GLU A 1 107 ? -15.867 3.727 9.405 1.00 90.75 107 GLU A O 1
ATOM 876 N N . GLN A 1 108 ? -15.644 1.600 10.056 1.00 90.94 108 GLN A N 1
ATOM 877 C CA . GLN A 1 108 ? -14.471 1.339 9.217 1.00 90.94 108 GLN A CA 1
ATOM 878 C C . GLN A 1 108 ? -14.770 1.583 7.739 1.00 90.94 108 GLN A C 1
ATOM 880 O O . GLN A 1 108 ? -13.954 2.173 7.034 1.00 90.94 108 GLN A O 1
ATOM 885 N N . PHE A 1 109 ? -15.948 1.177 7.264 1.00 90.81 109 PHE A N 1
ATOM 886 C CA . PHE A 1 109 ? -16.361 1.437 5.891 1.00 90.81 109 PHE A CA 1
ATOM 887 C C . PHE A 1 109 ? -16.599 2.930 5.624 1.00 90.81 109 PHE A C 1
ATOM 889 O O . PHE A 1 109 ? -16.239 3.431 4.559 1.00 90.81 109 PHE A O 1
ATOM 896 N N . GLN A 1 110 ? -17.165 3.668 6.581 1.00 91.81 110 GLN A N 1
ATOM 897 C CA . GLN A 1 110 ? -17.322 5.122 6.481 1.00 91.81 110 GLN A CA 1
ATOM 898 C C . GLN A 1 110 ? -15.962 5.833 6.436 1.00 91.81 110 GLN A C 1
ATOM 900 O O . GLN A 1 110 ? -15.756 6.691 5.574 1.00 91.81 110 GLN A O 1
ATOM 905 N N . ASN A 1 111 ? -15.015 5.419 7.278 1.00 88.44 111 ASN A N 1
ATOM 906 C CA . ASN A 1 111 ? -13.644 5.929 7.285 1.00 88.44 111 ASN A CA 1
ATOM 907 C C . ASN A 1 111 ? -12.917 5.592 5.978 1.00 88.44 111 ASN A C 1
ATOM 909 O O . ASN A 1 111 ? -12.286 6.460 5.377 1.00 88.44 111 ASN A O 1
ATOM 913 N N . LEU A 1 112 ? -13.074 4.366 5.471 1.00 89.19 112 LEU A N 1
ATOM 914 C CA . LEU A 1 112 ? -12.541 3.965 4.169 1.00 89.19 112 LEU A CA 1
ATOM 915 C C . LEU A 1 112 ? -13.146 4.799 3.038 1.00 89.19 112 LEU A C 1
ATOM 917 O O . LEU A 1 112 ? -12.437 5.200 2.122 1.00 89.19 112 LEU A O 1
ATOM 921 N N . ARG A 1 113 ? -14.445 5.108 3.101 1.00 92.94 113 ARG A N 1
ATOM 922 C CA . ARG A 1 113 ? -15.106 5.984 2.129 1.00 92.94 113 ARG A CA 1
ATOM 923 C C . ARG A 1 113 ? -14.566 7.413 2.195 1.00 92.94 113 ARG A C 1
ATOM 925 O O . ARG A 1 113 ? -14.434 8.048 1.151 1.00 92.94 113 ARG A O 1
ATOM 932 N N . ALA A 1 114 ? -14.256 7.923 3.385 1.00 87.81 114 ALA A N 1
ATOM 933 C CA . ALA A 1 114 ? -13.611 9.224 3.545 1.00 87.81 114 ALA A CA 1
ATOM 934 C C . ALA A 1 114 ? -12.198 9.217 2.942 1.00 87.81 114 ALA A C 1
ATOM 936 O O . ALA A 1 114 ? -11.887 10.081 2.124 1.00 87.81 114 ALA A O 1
ATOM 937 N N . LEU A 1 115 ? -11.396 8.191 3.242 1.00 87.62 115 LEU A N 1
ATOM 938 C CA . LEU A 1 115 ? -10.077 7.997 2.638 1.00 87.62 115 LEU A CA 1
ATOM 939 C C . LEU A 1 115 ? -10.169 7.882 1.111 1.00 87.62 115 LEU A C 1
ATOM 941 O O . LEU A 1 115 ? -9.391 8.494 0.385 1.00 87.62 115 LEU A O 1
ATOM 945 N N . TRP A 1 116 ? -11.167 7.157 0.607 1.00 91.00 116 TRP A N 1
ATOM 946 C CA . TRP A 1 116 ? -11.398 7.012 -0.824 1.00 91.00 116 TRP A CA 1
ATOM 947 C C . TRP A 1 116 ? -11.671 8.351 -1.504 1.00 91.00 116 TRP A C 1
ATOM 949 O O . TRP A 1 116 ? -11.142 8.593 -2.582 1.00 91.00 116 TRP A O 1
ATOM 959 N N . ARG A 1 117 ? -12.433 9.258 -0.880 1.00 91.38 117 ARG A N 1
ATOM 960 C CA . ARG A 1 117 ? -12.648 10.611 -1.427 1.00 91.38 117 ARG A CA 1
ATOM 961 C C . ARG A 1 117 ? -11.348 11.409 -1.541 1.00 91.38 117 ARG A C 1
ATOM 963 O O . ARG A 1 117 ? -11.227 12.210 -2.461 1.00 91.38 117 ARG A O 1
ATOM 970 N N . LEU A 1 118 ? -10.388 11.181 -0.641 1.00 88.94 118 LEU A N 1
ATOM 971 C CA . LEU A 1 118 ? -9.066 11.815 -0.695 1.00 88.94 118 LEU A CA 1
ATOM 972 C C . LEU A 1 118 ? -8.190 11.218 -1.803 1.00 88.94 118 LEU A C 1
ATOM 974 O O . LEU A 1 118 ? -7.455 11.943 -2.469 1.00 88.94 118 LEU A O 1
ATOM 978 N N . VAL A 1 119 ? -8.275 9.903 -2.020 1.00 90.94 119 VAL A N 1
ATOM 979 C CA . VAL A 1 119 ? -7.457 9.187 -3.013 1.00 90.94 119 VAL A CA 1
ATOM 980 C C . VAL A 1 119 ? -8.041 9.286 -4.426 1.00 90.94 119 VAL A C 1
ATOM 982 O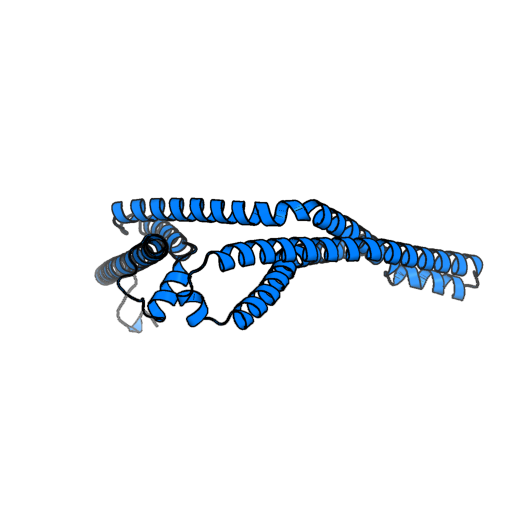 O . VAL A 1 119 ? -7.291 9.357 -5.397 1.00 90.94 119 VAL A O 1
ATOM 985 N N . GLN A 1 120 ? -9.366 9.332 -4.578 1.00 94.75 120 GLN A N 1
ATOM 986 C CA . GLN A 1 120 ? -10.054 9.304 -5.873 1.00 94.75 120 GLN A CA 1
ATOM 987 C C . GLN A 1 120 ? -9.489 10.293 -6.913 1.00 94.75 120 GLN A C 1
ATOM 989 O O . GLN A 1 120 ? -9.279 9.874 -8.055 1.00 94.75 120 GLN A O 1
ATOM 994 N N . PRO A 1 121 ? -9.185 11.561 -6.574 1.00 94.25 121 PRO A N 1
ATOM 995 C CA . PRO A 1 121 ? -8.650 12.521 -7.539 1.00 94.25 121 PRO A CA 1
ATOM 996 C C . PRO A 1 121 ? -7.270 12.151 -8.098 1.00 94.25 121 PRO A C 1
ATOM 998 O O . PRO A 1 121 ? -6.93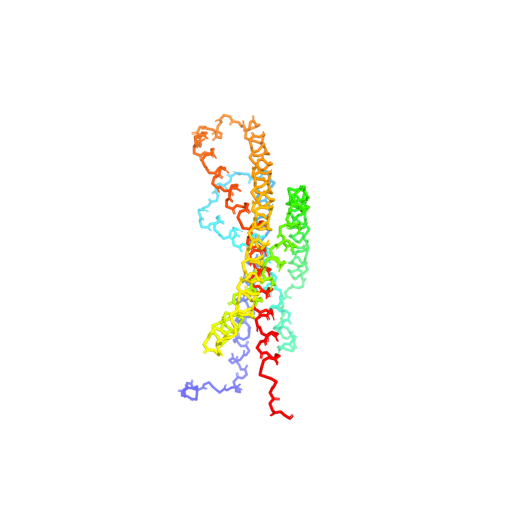0 12.555 -9.209 1.00 94.25 121 PRO A O 1
ATOM 1001 N N . VAL A 1 122 ? -6.464 11.386 -7.352 1.00 95.31 122 VAL A N 1
ATOM 1002 C CA . VAL A 1 122 ? -5.102 11.017 -7.771 1.00 95.31 122 VAL A CA 1
ATOM 1003 C C . VAL A 1 122 ? -5.044 9.696 -8.530 1.00 95.31 122 VAL A C 1
ATOM 1005 O O . VAL A 1 122 ? -4.056 9.450 -9.224 1.00 95.31 122 VAL A O 1
ATOM 1008 N N . ILE A 1 123 ? -6.112 8.889 -8.486 1.00 95.19 123 ILE A N 1
ATOM 1009 C CA . ILE A 1 123 ? -6.192 7.572 -9.140 1.00 95.19 123 ILE A CA 1
ATOM 1010 C C . ILE A 1 123 ? -5.748 7.601 -10.609 1.00 95.19 123 ILE A C 1
ATOM 1012 O O . ILE A 1 123 ? -4.933 6.753 -10.967 1.00 95.19 123 ILE A O 1
ATOM 1016 N N . PRO A 1 124 ? -6.180 8.549 -11.466 1.00 96.25 124 PRO A N 1
ATOM 1017 C CA . PRO A 1 124 ? -5.741 8.560 -12.863 1.00 96.25 124 PRO A CA 1
ATOM 1018 C C . PRO A 1 124 ? -4.217 8.666 -13.011 1.00 96.25 124 PRO A C 1
ATOM 1020 O O . PRO A 1 124 ? -3.620 7.986 -13.842 1.00 96.25 124 PRO A O 1
ATOM 1023 N N . SER A 1 125 ? -3.567 9.472 -12.164 1.00 96.12 125 SER A N 1
ATOM 1024 C CA . SER A 1 125 ? -2.104 9.610 -12.172 1.00 96.12 125 SER A CA 1
ATOM 1025 C C . SER A 1 125 ? -1.421 8.334 -11.681 1.00 96.12 125 SER A C 1
ATOM 1027 O O . SER A 1 125 ? -0.408 7.926 -12.246 1.00 96.12 125 SER A O 1
ATOM 1029 N N . VAL A 1 126 ? -1.992 7.671 -10.670 1.00 95.94 126 VAL A N 1
ATOM 1030 C CA . VAL A 1 126 ? -1.496 6.380 -10.167 1.00 95.94 126 VAL A CA 1
ATOM 1031 C C . VAL A 1 126 ? -1.606 5.297 -11.237 1.00 95.94 126 VAL A C 1
ATOM 1033 O O . VAL A 1 126 ? -0.626 4.605 -11.484 1.00 95.94 126 VAL A O 1
ATOM 1036 N N . ILE A 1 127 ? -2.745 5.197 -11.932 1.00 96.38 127 ILE A N 1
ATOM 1037 C CA . ILE A 1 127 ? -2.944 4.241 -13.032 1.00 96.38 127 ILE A CA 1
ATOM 1038 C C . ILE A 1 127 ? -1.912 4.476 -14.138 1.00 96.38 127 ILE A C 1
ATOM 1040 O O . ILE A 1 127 ? -1.241 3.530 -14.546 1.00 96.38 127 ILE A O 1
ATOM 1044 N N . ASN A 1 128 ? -1.726 5.723 -14.582 1.00 96.19 128 ASN A N 1
ATOM 1045 C CA . ASN A 1 128 ? -0.716 6.049 -15.594 1.00 96.19 128 ASN A CA 1
ATOM 1046 C C . ASN A 1 128 ? 0.692 5.655 -15.137 1.00 96.19 128 ASN A C 1
ATOM 1048 O O . ASN A 1 128 ? 1.460 5.096 -15.916 1.00 96.19 128 ASN A O 1
ATOM 1052 N N . THR A 1 129 ? 1.014 5.895 -13.866 1.00 96.88 129 THR A N 1
ATOM 1053 C CA . THR A 1 129 ? 2.305 5.511 -13.285 1.00 96.88 129 THR A CA 1
ATOM 1054 C C . THR A 1 129 ? 2.475 3.992 -13.260 1.00 96.88 129 THR A C 1
ATOM 1056 O O . THR A 1 129 ? 3.526 3.502 -13.655 1.00 96.88 129 THR A O 1
ATOM 1059 N N . CYS A 1 130 ? 1.447 3.231 -12.870 1.00 96.31 130 CYS A N 1
ATOM 1060 C CA . CYS A 1 130 ? 1.476 1.767 -12.913 1.00 96.31 130 CYS A CA 1
ATOM 1061 C C . CYS A 1 130 ? 1.698 1.248 -14.335 1.00 96.31 130 CYS A C 1
ATOM 1063 O O . CYS A 1 130 ? 2.546 0.389 -14.550 1.00 96.31 130 CYS A O 1
ATOM 1065 N N . LEU A 1 131 ? 0.950 1.767 -15.313 1.00 96.12 131 LEU A N 1
ATOM 1066 C CA . LEU A 1 131 ? 1.044 1.318 -16.702 1.00 96.12 131 LEU A CA 1
ATOM 1067 C C . LEU A 1 131 ? 2.425 1.614 -17.296 1.00 96.12 131 LEU A C 1
ATOM 1069 O O . LEU A 1 131 ? 3.037 0.730 -17.896 1.00 96.12 131 LEU A O 1
ATOM 1073 N N . LEU A 1 132 ? 2.935 2.832 -17.088 1.00 96.94 132 LEU A N 1
ATOM 1074 C CA . LEU A 1 132 ? 4.276 3.216 -17.522 1.00 96.94 132 LEU A CA 1
ATOM 1075 C C . LEU A 1 132 ? 5.349 2.395 -16.800 1.00 96.94 132 LEU A C 1
ATOM 1077 O O . LEU A 1 132 ? 6.233 1.860 -17.458 1.00 96.94 132 LEU A O 1
ATOM 1081 N N . GLY A 1 133 ? 5.234 2.212 -15.485 1.00 95.62 133 GLY A N 1
ATOM 1082 C CA . GLY A 1 133 ? 6.174 1.423 -14.689 1.00 95.62 133 GLY A CA 1
ATOM 1083 C C . GLY A 1 133 ? 6.218 -0.051 -15.094 1.00 95.62 133 GLY A C 1
ATOM 1084 O O . GLY A 1 133 ? 7.302 -0.633 -15.210 1.00 95.62 133 GLY A O 1
ATOM 1085 N N . MET A 1 134 ? 5.066 -0.653 -15.399 1.00 94.62 134 MET A N 1
ATOM 1086 C CA . MET A 1 134 ? 4.982 -2.010 -15.944 1.00 94.62 134 MET A CA 1
ATOM 1087 C C . MET A 1 134 ? 5.613 -2.097 -17.336 1.00 94.62 134 MET A C 1
ATOM 1089 O O . MET A 1 134 ? 6.397 -3.012 -17.589 1.00 94.62 134 MET A O 1
ATOM 1093 N N . LEU A 1 135 ? 5.336 -1.139 -18.225 1.00 95.31 135 LEU A N 1
ATOM 1094 C CA . LEU A 1 135 ? 5.933 -1.094 -19.562 1.00 95.31 135 LEU A CA 1
ATOM 1095 C C . LEU A 1 135 ? 7.460 -0.935 -19.491 1.00 95.31 135 LEU A C 1
ATOM 1097 O O . LEU A 1 135 ? 8.192 -1.711 -20.106 1.00 95.31 135 LEU A O 1
ATOM 1101 N N . THR A 1 136 ? 7.944 0.008 -18.682 1.00 95.94 136 THR A N 1
ATOM 1102 C CA . THR A 1 136 ? 9.367 0.209 -18.381 1.00 95.94 136 THR A CA 1
ATOM 1103 C C . THR A 1 136 ? 9.991 -1.076 -17.840 1.00 95.94 136 THR A C 1
ATOM 1105 O O . THR A 1 136 ? 11.072 -1.474 -18.269 1.00 95.94 136 THR A O 1
ATOM 1108 N N . THR A 1 137 ? 9.301 -1.773 -16.938 1.00 94.69 137 THR A N 1
ATOM 1109 C CA . THR A 1 137 ? 9.745 -3.046 -16.357 1.00 94.69 137 THR A CA 1
ATOM 1110 C C . THR A 1 137 ? 9.890 -4.142 -17.411 1.00 94.69 137 THR A C 1
ATOM 1112 O O . THR A 1 137 ? 10.924 -4.808 -17.441 1.00 94.69 137 THR A O 1
ATOM 1115 N N . VAL A 1 138 ? 8.915 -4.298 -18.310 1.00 92.75 138 VAL A N 1
ATOM 1116 C CA . VAL A 1 138 ? 8.968 -5.267 -19.420 1.00 92.75 138 VAL A CA 1
ATOM 1117 C C . VAL A 1 138 ? 10.127 -4.950 -20.367 1.00 92.75 138 VAL A C 1
ATOM 1119 O O . VAL A 1 138 ? 10.907 -5.837 -20.718 1.00 92.75 138 VAL A O 1
ATOM 1122 N N . LEU A 1 139 ? 10.284 -3.679 -20.750 1.00 94.06 139 LEU A N 1
ATOM 1123 C CA . LEU A 1 139 ? 11.377 -3.243 -21.619 1.00 94.06 139 LEU A CA 1
ATOM 1124 C C . LEU A 1 139 ? 12.732 -3.494 -20.961 1.00 94.06 139 LEU A C 1
ATOM 1126 O O . LEU A 1 139 ? 13.627 -4.059 -21.588 1.00 94.06 139 LEU A O 1
ATOM 1130 N N . ARG A 1 140 ? 12.884 -3.150 -19.679 1.00 94.44 140 ARG A N 1
ATOM 1131 C CA . ARG A 1 140 ? 14.117 -3.428 -18.941 1.00 94.44 140 ARG A CA 1
ATOM 1132 C C . ARG A 1 140 ? 14.382 -4.928 -18.853 1.00 94.44 140 ARG A C 1
ATOM 1134 O O . ARG A 1 140 ? 15.516 -5.330 -19.085 1.00 94.44 140 ARG A O 1
ATOM 1141 N N . ALA A 1 141 ? 13.358 -5.739 -18.595 1.00 92.62 141 ALA A N 1
ATOM 1142 C CA . ALA A 1 141 ? 13.477 -7.190 -18.560 1.00 92.62 141 ALA A CA 1
ATOM 1143 C C . ALA A 1 141 ? 13.924 -7.778 -19.905 1.00 92.62 141 ALA A C 1
ATOM 1145 O O . ALA A 1 141 ? 14.479 -8.866 -19.899 1.00 92.62 141 ALA A O 1
ATOM 1146 N N . LYS A 1 142 ? 13.719 -7.088 -21.039 1.00 91.12 142 LYS A N 1
ATOM 1147 C CA . LYS A 1 142 ? 14.239 -7.472 -22.362 1.00 91.12 142 LYS A CA 1
ATOM 1148 C C . LYS A 1 142 ? 15.641 -6.917 -22.635 1.00 91.12 142 LYS A C 1
ATOM 1150 O O . LYS A 1 142 ? 16.522 -7.675 -23.025 1.00 91.12 142 LYS A O 1
ATOM 1155 N N . PHE A 1 143 ? 15.849 -5.613 -22.458 1.00 93.06 143 PHE A N 1
ATOM 1156 C CA . PHE A 1 143 ? 17.069 -4.910 -22.881 1.00 93.06 143 PHE A CA 1
ATOM 1157 C C . PHE A 1 143 ? 18.223 -4.970 -21.867 1.00 93.06 143 PHE A C 1
ATOM 1159 O O . PHE A 1 143 ? 19.370 -4.762 -22.252 1.00 93.06 143 PHE A O 1
ATOM 1166 N N . HIS A 1 144 ? 17.960 -5.300 -20.598 1.00 91.38 144 HIS A N 1
ATOM 1167 C CA . HIS A 1 144 ? 19.005 -5.557 -19.593 1.00 91.38 144 HIS A CA 1
ATOM 1168 C C . HIS A 1 144 ? 19.354 -7.047 -19.460 1.00 91.38 144 HIS A C 1
ATOM 1170 O O . HIS A 1 144 ? 20.084 -7.432 -18.549 1.00 91.38 144 HIS A O 1
ATOM 1176 N N . GLN A 1 145 ? 18.844 -7.909 -20.344 1.00 89.88 145 GLN A N 1
ATOM 1177 C CA . GLN A 1 145 ? 19.251 -9.314 -20.360 1.00 89.88 145 GLN A CA 1
ATOM 1178 C C . GLN A 1 145 ? 20.688 -9.438 -20.840 1.00 89.88 145 GLN A C 1
ATOM 1180 O O . GLN A 1 145 ? 21.005 -8.979 -21.938 1.00 89.88 145 GLN A O 1
ATOM 1185 N N . LEU A 1 146 ? 21.515 -10.162 -20.086 1.00 89.50 146 LEU A N 1
ATOM 1186 C CA . LEU A 1 146 ? 22.905 -10.421 -20.461 1.00 89.50 146 LEU A CA 1
ATOM 1187 C C . LEU A 1 146 ? 23.018 -11.024 -21.871 1.00 89.50 146 LEU A C 1
ATOM 1189 O O . LEU A 1 146 ? 23.856 -10.586 -22.647 1.00 89.50 146 LEU A O 1
ATOM 1193 N N . GLY A 1 147 ? 22.123 -11.944 -22.248 1.00 89.50 147 GLY A N 1
ATOM 1194 C CA . GLY A 1 147 ? 22.139 -12.573 -23.575 1.00 89.50 147 GLY A CA 1
ATOM 1195 C C . GLY A 1 147 ? 21.981 -11.594 -24.747 1.00 89.50 147 GLY A C 1
ATOM 1196 O O . GLY A 1 147 ? 22.587 -11.793 -25.793 1.00 89.50 147 GLY A O 1
ATOM 1197 N N . VAL A 1 148 ? 21.222 -10.503 -24.580 1.00 90.19 148 VAL A N 1
ATOM 1198 C CA . VAL A 1 148 ? 21.060 -9.494 -25.646 1.00 90.19 148 VAL A CA 1
ATOM 1199 C C . VAL A 1 148 ? 22.343 -8.678 -25.824 1.00 90.19 148 VAL A C 1
ATOM 1201 O O . VAL A 1 148 ? 22.707 -8.351 -26.950 1.00 90.19 148 VAL A O 1
ATOM 1204 N N . TRP A 1 149 ? 23.049 -8.393 -24.729 1.00 94.00 149 TRP A N 1
ATOM 1205 C CA . TRP A 1 149 ? 24.358 -7.738 -24.769 1.00 94.00 149 TRP A CA 1
ATOM 1206 C C . TRP A 1 149 ? 25.437 -8.658 -25.343 1.00 94.00 149 TRP A C 1
ATOM 1208 O O . TRP A 1 149 ? 26.208 -8.233 -26.202 1.00 94.00 149 TRP A O 1
ATOM 1218 N N . MET A 1 150 ? 25.445 -9.929 -24.931 1.00 95.56 150 MET A N 1
ATOM 1219 C CA . MET A 1 150 ? 26.383 -10.934 -25.435 1.00 95.56 150 MET A CA 1
ATOM 1220 C C . MET A 1 150 ? 26.246 -11.140 -26.942 1.00 95.56 150 MET A C 1
ATOM 1222 O O . MET A 1 150 ? 27.260 -11.170 -27.624 1.00 95.56 150 MET A O 1
ATOM 1226 N N . ALA A 1 151 ? 25.026 -11.155 -27.486 1.00 94.44 151 ALA A N 1
ATOM 1227 C CA . ALA A 1 151 ? 24.813 -11.314 -28.926 1.00 94.44 151 ALA A CA 1
ATOM 1228 C C . ALA A 1 151 ? 25.495 -10.221 -29.777 1.00 94.44 151 ALA A C 1
ATOM 1230 O O . ALA A 1 151 ? 25.939 -10.492 -30.891 1.00 94.44 151 ALA A O 1
ATOM 1231 N N . ALA A 1 152 ? 25.592 -8.984 -29.273 1.00 95.38 152 ALA A N 1
ATOM 1232 C CA . ALA A 1 152 ? 26.313 -7.913 -29.963 1.00 95.38 152 ALA A CA 1
ATOM 1233 C C . ALA A 1 152 ? 27.837 -8.122 -29.914 1.00 95.38 152 ALA A C 1
ATOM 1235 O O . ALA A 1 152 ? 28.532 -7.876 -30.899 1.00 95.38 152 ALA A O 1
ATOM 1236 N N . ILE A 1 153 ? 28.347 -8.599 -28.773 1.00 96.38 153 ILE A N 1
ATOM 1237 C CA . ILE A 1 153 ? 29.770 -8.898 -28.567 1.00 96.38 153 ILE A CA 1
ATOM 1238 C C . ILE A 1 153 ? 30.193 -10.090 -29.428 1.00 96.38 153 ILE A C 1
ATOM 1240 O O . ILE A 1 153 ? 31.203 -10.014 -30.118 1.00 96.38 153 ILE A O 1
ATOM 1244 N N . GLU A 1 154 ? 29.409 -11.167 -29.425 1.00 97.19 154 GLU A N 1
ATOM 1245 C CA . GLU A 1 154 ? 29.657 -12.381 -30.207 1.00 97.19 154 GLU A CA 1
ATOM 1246 C C . GLU A 1 154 ? 29.721 -12.080 -31.708 1.00 97.19 154 GLU A C 1
ATOM 1248 O O . GLU A 1 154 ? 30.649 -12.532 -32.374 1.00 97.19 154 GLU A O 1
ATOM 1253 N N . ALA A 1 155 ? 28.807 -11.250 -32.226 1.00 96.56 155 ALA A N 1
ATOM 1254 C CA . ALA A 1 155 ? 28.858 -10.785 -33.614 1.00 96.56 155 ALA A CA 1
ATOM 1255 C C . ALA A 1 155 ? 30.156 -10.015 -33.918 1.00 96.56 155 ALA A C 1
ATOM 1257 O O . ALA A 1 155 ? 30.798 -10.254 -34.940 1.00 96.56 155 ALA A O 1
ATOM 1258 N N . GLY A 1 156 ? 30.586 -9.143 -32.999 1.00 97.06 156 GLY A N 1
ATOM 1259 C CA . GLY A 1 156 ? 31.840 -8.400 -33.133 1.00 97.06 156 GLY A CA 1
ATOM 1260 C C . GLY A 1 156 ? 33.075 -9.305 -33.123 1.00 97.06 156 GLY A C 1
ATOM 1261 O O . GLY A 1 156 ? 33.974 -9.122 -33.940 1.00 97.06 156 GLY A O 1
ATOM 1262 N N . VAL A 1 157 ? 33.103 -10.315 -32.247 1.00 97.50 157 VAL A N 1
ATOM 1263 C CA . VAL A 1 157 ? 34.185 -11.314 -32.176 1.00 97.50 157 VAL A CA 1
ATOM 1264 C C . VAL A 1 157 ? 34.222 -12.191 -33.430 1.00 97.50 157 VAL A C 1
ATOM 1266 O O . VAL A 1 157 ? 35.304 -12.543 -33.893 1.00 97.50 157 VAL A O 1
ATOM 1269 N N . ALA A 1 158 ? 33.064 -12.502 -34.018 1.00 97.56 158 ALA A N 1
ATOM 1270 C CA . ALA A 1 158 ? 32.963 -13.228 -35.284 1.00 97.56 158 ALA A CA 1
ATOM 1271 C C . ALA A 1 158 ? 33.394 -12.397 -36.512 1.00 97.56 158 ALA A C 1
ATOM 1273 O O . ALA A 1 158 ? 33.467 -12.936 -37.615 1.00 97.56 158 ALA A O 1
ATOM 1274 N N . GLY A 1 159 ? 33.683 -11.101 -36.338 1.00 97.69 159 GLY A N 1
ATOM 1275 C CA . GLY A 1 159 ? 34.071 -10.186 -37.413 1.00 97.69 159 GLY A CA 1
ATOM 1276 C C . GLY A 1 159 ? 32.896 -9.574 -38.184 1.00 97.69 159 GLY A C 1
ATOM 1277 O O . GLY A 1 159 ? 33.124 -8.793 -39.107 1.00 97.69 159 GLY A O 1
ATOM 1278 N N . ASP A 1 160 ? 31.650 -9.868 -37.800 1.00 97.75 160 ASP A N 1
ATOM 1279 C CA . ASP A 1 160 ? 30.445 -9.292 -38.405 1.00 97.75 160 ASP A CA 1
ATOM 1280 C C . ASP A 1 160 ? 30.101 -7.947 -37.742 1.00 97.75 160 ASP A C 1
ATOM 1282 O O . ASP A 1 160 ? 29.255 -7.828 -36.847 1.00 97.75 160 ASP A O 1
ATOM 1286 N N . LEU A 1 161 ? 30.824 -6.908 -38.168 1.00 96.88 161 LEU A N 1
ATOM 1287 C CA . LEU A 1 161 ? 30.679 -5.552 -37.633 1.00 96.88 161 LEU A CA 1
ATOM 1288 C C . LEU A 1 161 ? 29.314 -4.928 -37.954 1.00 96.88 161 LEU A C 1
ATOM 1290 O O . LEU A 1 161 ? 28.810 -4.119 -37.169 1.00 96.88 161 LEU A O 1
ATOM 1294 N N . GLU A 1 162 ? 28.700 -5.295 -39.079 1.00 97.62 162 GLU A N 1
ATOM 1295 C CA . GLU A 1 162 ? 27.380 -4.789 -39.459 1.00 97.62 162 GLU A CA 1
ATOM 1296 C C . GLU A 1 162 ? 26.321 -5.306 -38.481 1.00 97.62 162 GLU A C 1
ATOM 1298 O O . GLU A 1 162 ? 25.584 -4.514 -37.882 1.00 97.62 162 GLU A O 1
ATOM 1303 N N . LEU A 1 163 ? 26.316 -6.614 -38.211 1.00 96.12 163 LEU A N 1
ATOM 1304 C CA . LEU A 1 163 ? 25.417 -7.203 -37.226 1.00 96.12 163 LEU A CA 1
ATOM 1305 C C . LEU A 1 163 ? 25.681 -6.650 -35.821 1.00 96.12 163 LEU A C 1
ATOM 1307 O O . LEU A 1 163 ? 24.734 -6.274 -35.126 1.00 96.12 163 LEU A O 1
ATOM 1311 N N . ALA A 1 164 ? 26.947 -6.548 -35.407 1.00 97.31 164 ALA A N 1
ATOM 1312 C CA . ALA A 1 164 ? 27.311 -6.003 -34.100 1.00 97.31 164 ALA A CA 1
ATOM 1313 C C . ALA A 1 164 ? 26.805 -4.560 -33.919 1.00 97.31 164 ALA A C 1
ATOM 1315 O O . ALA A 1 164 ? 26.167 -4.244 -32.910 1.00 97.31 164 ALA A O 1
ATOM 1316 N N . SER A 1 165 ? 27.023 -3.694 -34.915 1.00 97.50 165 SER A N 1
ATOM 1317 C CA . SER A 1 165 ? 26.576 -2.295 -34.881 1.00 97.50 165 SER A CA 1
ATOM 1318 C C . SER A 1 165 ? 25.049 -2.168 -34.859 1.00 97.50 165 SER A C 1
ATOM 1320 O O . SER A 1 165 ? 24.512 -1.399 -34.061 1.00 97.50 165 SER A O 1
ATOM 1322 N N . SER A 1 166 ? 24.338 -2.986 -35.640 1.00 97.56 166 SER A N 1
ATOM 1323 C CA . SER A 1 166 ? 22.873 -3.051 -35.642 1.00 97.56 166 SER A CA 1
ATOM 1324 C C . SER A 1 166 ? 22.314 -3.463 -34.272 1.00 97.56 166 SER A C 1
ATOM 1326 O O . SER A 1 166 ? 21.385 -2.835 -33.753 1.00 97.56 166 SER A O 1
ATOM 1328 N N . ARG A 1 167 ? 22.925 -4.460 -33.614 1.00 96.12 167 ARG A N 1
ATOM 1329 C CA . ARG A 1 167 ? 22.535 -4.899 -32.261 1.00 96.12 167 ARG A CA 1
ATOM 1330 C C . ARG A 1 167 ? 22.824 -3.846 -31.194 1.00 96.12 167 ARG A C 1
ATOM 1332 O O . ARG A 1 167 ? 21.975 -3.615 -30.331 1.00 96.12 167 ARG A O 1
ATOM 1339 N N . LEU A 1 168 ? 23.977 -3.182 -31.259 1.00 96.25 168 LEU A N 1
ATOM 1340 C CA . LEU A 1 168 ? 24.308 -2.074 -30.358 1.00 96.25 168 LEU A CA 1
ATOM 1341 C C . LEU A 1 168 ? 23.347 -0.898 -30.536 1.00 96.25 168 LEU A C 1
ATOM 1343 O O . LEU A 1 168 ? 22.873 -0.340 -29.546 1.00 96.25 168 LEU A O 1
ATOM 1347 N N . PHE A 1 169 ? 22.999 -0.558 -31.777 1.00 97.00 169 PHE A N 1
ATOM 1348 C CA . PHE A 1 169 ? 22.011 0.477 -32.056 1.00 97.00 169 PHE A CA 1
ATOM 1349 C C . PHE A 1 169 ? 20.631 0.095 -31.504 1.00 97.00 169 PHE A C 1
ATOM 1351 O O . PHE A 1 169 ? 19.991 0.905 -30.836 1.00 97.00 169 PHE A O 1
ATOM 1358 N N . GLN A 1 170 ? 20.200 -1.159 -31.683 1.00 95.88 170 GLN A N 1
ATOM 1359 C CA . GLN A 1 170 ? 18.956 -1.669 -31.102 1.00 95.88 170 GLN A CA 1
ATOM 1360 C C . GLN A 1 170 ? 18.946 -1.563 -29.566 1.00 95.88 170 GLN A C 1
ATOM 1362 O O . GLN A 1 170 ? 17.942 -1.143 -28.984 1.00 95.88 170 GLN A O 1
ATOM 1367 N N . LEU A 1 171 ? 20.053 -1.922 -28.904 1.00 95.88 171 LEU A N 1
ATOM 1368 C CA . LEU A 1 171 ? 20.220 -1.765 -27.457 1.00 95.88 171 LEU A CA 1
ATOM 1369 C C . LEU A 1 171 ? 20.134 -0.293 -27.046 1.00 95.88 171 LEU A C 1
ATOM 1371 O O . LEU A 1 171 ? 19.403 0.031 -26.109 1.00 95.88 171 LEU A O 1
ATOM 1375 N N . TRP A 1 172 ? 20.836 0.598 -27.748 1.00 96.62 172 TRP A N 1
ATOM 1376 C CA . TRP A 1 172 ? 20.821 2.035 -27.480 1.00 96.62 172 TRP A CA 1
ATOM 1377 C C . TRP A 1 172 ? 19.410 2.622 -27.610 1.00 96.62 172 TRP A C 1
ATOM 1379 O O . TRP A 1 172 ? 18.932 3.263 -26.672 1.00 96.62 172 TRP A O 1
ATOM 1389 N N . VAL A 1 173 ? 18.698 2.325 -28.705 1.00 97.19 173 VAL A N 1
ATOM 1390 C CA . VAL A 1 173 ? 17.298 2.744 -28.902 1.00 97.19 173 VAL A CA 1
ATOM 1391 C C . VAL A 1 173 ? 16.411 2.205 -27.778 1.00 97.19 173 VAL A C 1
ATOM 1393 O O . VAL A 1 173 ? 15.616 2.954 -27.212 1.00 97.19 173 VAL A O 1
ATOM 1396 N N . GLY A 1 174 ? 16.572 0.934 -27.398 1.00 95.56 174 GLY A N 1
ATOM 1397 C CA . GLY A 1 174 ? 15.837 0.334 -26.283 1.00 95.56 174 GLY A CA 1
ATOM 1398 C C . GLY A 1 174 ? 16.033 1.084 -24.962 1.00 95.56 174 GLY A C 1
ATOM 1399 O O . GLY A 1 174 ? 15.061 1.362 -24.258 1.00 95.56 174 GLY A O 1
ATOM 1400 N N . HIS A 1 175 ? 17.268 1.484 -24.646 1.00 96.00 175 HIS A N 1
ATOM 1401 C CA . HIS A 1 175 ? 17.568 2.276 -23.448 1.00 96.00 175 HIS A CA 1
ATOM 1402 C C . HIS A 1 175 ? 17.002 3.698 -23.527 1.00 96.00 175 HIS A C 1
ATOM 1404 O O . HIS A 1 175 ? 16.485 4.197 -22.526 1.00 96.00 175 HIS A O 1
ATOM 1410 N N . MET A 1 176 ? 17.043 4.337 -24.700 1.00 97.50 176 MET A N 1
ATOM 1411 C CA . MET A 1 176 ? 16.434 5.656 -24.902 1.00 97.50 176 MET A CA 1
ATOM 1412 C C . MET A 1 176 ? 14.918 5.613 -24.697 1.00 97.50 176 MET A C 1
ATOM 1414 O O . MET A 1 176 ? 14.372 6.477 -24.015 1.00 97.50 176 MET A O 1
ATOM 1418 N N . LEU A 1 177 ? 14.240 4.575 -25.199 1.00 96.12 177 LEU A N 1
ATOM 1419 C CA . LEU A 1 177 ? 12.804 4.378 -24.981 1.00 96.12 177 LEU A CA 1
ATOM 1420 C C . LEU A 1 177 ? 12.470 4.165 -23.501 1.00 96.12 177 LEU A C 1
ATOM 1422 O O . LEU A 1 177 ? 11.531 4.774 -22.994 1.00 96.12 177 LEU A O 1
ATOM 1426 N N . ILE A 1 178 ? 13.260 3.355 -22.789 1.00 96.50 178 ILE A N 1
ATOM 1427 C CA . ILE A 1 178 ? 13.118 3.168 -21.337 1.00 96.50 178 ILE A CA 1
ATOM 1428 C C . ILE A 1 178 ? 13.224 4.518 -20.613 1.00 96.50 178 ILE A C 1
ATOM 1430 O O . ILE A 1 178 ? 12.353 4.863 -19.817 1.00 96.50 178 ILE A O 1
ATOM 1434 N N . LYS A 1 179 ? 14.249 5.320 -20.926 1.00 96.19 179 LYS A N 1
ATOM 1435 C CA . LYS A 1 179 ? 14.440 6.641 -20.311 1.00 96.19 179 LYS A CA 1
ATOM 1436 C C . LYS A 1 179 ? 13.320 7.619 -20.645 1.00 96.19 179 LYS A C 1
ATOM 1438 O O . LYS A 1 179 ? 12.883 8.360 -19.766 1.00 96.19 179 LYS A O 1
ATOM 1443 N N . LEU A 1 180 ? 12.823 7.590 -21.879 1.00 96.81 180 LEU A N 1
ATOM 1444 C CA . LEU A 1 180 ? 11.705 8.421 -22.309 1.00 96.81 180 LEU A CA 1
ATOM 1445 C C . LEU A 1 180 ? 10.421 8.110 -21.526 1.00 96.81 180 LEU A C 1
ATOM 1447 O O . LEU A 1 180 ? 9.656 9.030 -21.265 1.00 96.81 180 LEU A O 1
ATOM 1451 N N . LEU A 1 181 ? 10.198 6.852 -21.131 1.00 96.31 181 LEU A N 1
ATOM 1452 C CA . LEU A 1 181 ? 9.028 6.421 -20.353 1.00 96.31 181 LEU A CA 1
ATOM 1453 C C . LEU A 1 181 ? 9.179 6.660 -18.841 1.00 96.31 181 LEU A C 1
ATOM 1455 O O . LEU A 1 181 ? 8.196 6.979 -18.171 1.00 96.31 181 LEU A O 1
ATOM 1459 N N . GLU A 1 182 ? 10.401 6.588 -18.306 1.00 95.69 182 GLU A N 1
ATOM 1460 C CA . GLU A 1 182 ? 10.696 6.901 -16.896 1.00 95.69 182 GLU A CA 1
ATOM 1461 C C . GLU A 1 182 ? 10.378 8.366 -16.539 1.00 95.69 182 GLU A C 1
ATOM 1463 O O . GLU A 1 182 ? 9.953 8.672 -15.421 1.00 95.69 182 GLU A O 1
ATOM 1468 N N . LEU A 1 183 ? 10.563 9.292 -17.484 1.00 96.31 183 LEU A N 1
ATOM 1469 C CA . LEU A 1 183 ? 10.283 10.717 -17.286 1.00 96.31 183 LEU A CA 1
ATOM 1470 C C . LEU A 1 183 ? 8.800 11.003 -16.959 1.00 96.31 183 LEU A C 1
ATOM 1472 O O . LEU A 1 183 ? 8.536 11.557 -15.882 1.00 96.31 183 LEU A O 1
ATOM 1476 N N . PRO A 1 184 ? 7.817 10.635 -17.808 1.00 96.62 184 PRO A N 1
ATOM 1477 C CA . PRO A 1 184 ? 6.407 10.821 -17.496 1.00 96.62 184 PRO A CA 1
ATOM 1478 C C . PRO A 1 184 ? 5.972 9.980 -16.293 1.00 96.62 184 PRO A C 1
ATOM 1480 O O . PRO A 1 184 ? 5.208 10.491 -15.479 1.00 96.62 184 PRO A O 1
ATOM 1483 N N . GLU A 1 185 ? 6.496 8.761 -16.108 1.00 96.38 185 GLU A N 1
ATOM 1484 C CA . GLU A 1 185 ? 6.225 7.940 -14.916 1.00 96.38 185 GLU A CA 1
ATOM 1485 C C . GLU A 1 185 ? 6.568 8.708 -13.629 1.00 96.38 185 GLU A C 1
ATOM 1487 O O . GLU A 1 185 ? 5.721 8.891 -12.751 1.00 96.38 185 GLU A O 1
ATOM 1492 N N . SER A 1 186 ? 7.792 9.241 -13.546 1.00 95.31 186 SER A N 1
ATOM 1493 C CA . SER A 1 186 ? 8.246 10.011 -12.384 1.00 95.31 186 SER A CA 1
ATOM 1494 C C . SER A 1 186 ? 7.438 11.299 -12.182 1.00 95.31 186 SER A C 1
ATOM 1496 O O . SER A 1 186 ? 7.171 11.698 -11.046 1.00 95.31 186 SER A O 1
ATOM 1498 N N . THR A 1 187 ? 7.006 11.932 -13.276 1.00 96.94 187 THR A N 1
ATOM 1499 C CA . THR A 1 187 ? 6.198 13.156 -13.251 1.00 96.94 187 THR A CA 1
ATOM 1500 C C . THR A 1 187 ? 4.796 12.883 -12.712 1.00 96.94 187 THR A C 1
ATOM 1502 O O . THR A 1 187 ? 4.336 13.600 -11.821 1.00 96.94 187 THR A O 1
ATOM 1505 N N . TYR A 1 188 ? 4.124 11.832 -13.192 1.00 97.00 188 TYR A N 1
ATOM 1506 C CA . TYR A 1 188 ? 2.803 11.439 -12.698 1.00 97.00 188 TYR A CA 1
ATOM 1507 C C . TYR A 1 188 ? 2.849 11.014 -11.231 1.00 97.00 188 TYR A C 1
ATOM 1509 O O . TYR A 1 188 ? 1.985 11.440 -10.463 1.00 97.00 188 TYR A O 1
ATOM 1517 N N . MET A 1 189 ? 3.883 10.275 -10.816 1.00 96.62 189 MET A N 1
ATOM 1518 C CA . MET A 1 189 ? 4.079 9.899 -9.415 1.00 96.62 189 MET A CA 1
ATOM 1519 C C . MET A 1 189 ? 4.226 11.131 -8.513 1.00 96.62 189 MET A C 1
ATOM 1521 O O . MET A 1 189 ? 3.504 11.277 -7.525 1.00 96.62 189 MET A O 1
ATOM 1525 N N . LYS A 1 190 ? 5.133 12.054 -8.866 1.00 95.56 190 LYS A N 1
ATOM 1526 C CA . LYS A 1 190 ? 5.351 13.295 -8.103 1.00 95.56 190 LYS A CA 1
ATOM 1527 C C . LYS A 1 190 ? 4.083 14.139 -8.037 1.00 95.56 190 LYS A C 1
ATOM 1529 O O . LYS A 1 190 ? 3.741 14.641 -6.970 1.00 95.56 190 LYS A O 1
ATOM 1534 N N . ARG A 1 191 ? 3.356 14.255 -9.152 1.00 95.75 191 ARG A N 1
ATOM 1535 C CA . ARG A 1 191 ? 2.084 14.983 -9.213 1.00 95.75 191 ARG A CA 1
ATOM 1536 C C . ARG A 1 191 ? 1.020 14.351 -8.318 1.00 95.75 191 ARG A C 1
ATOM 1538 O O . ARG A 1 191 ? 0.347 15.082 -7.597 1.00 95.75 191 ARG A O 1
ATOM 1545 N N . ALA A 1 192 ? 0.880 13.024 -8.341 1.00 95.88 192 ALA A N 1
ATOM 1546 C CA . ALA A 1 192 ? -0.068 12.301 -7.497 1.00 95.88 192 ALA A CA 1
ATOM 1547 C C . ALA A 1 192 ? 0.217 12.550 -6.010 1.00 95.88 192 ALA A C 1
ATOM 1549 O O . ALA A 1 192 ? -0.682 12.953 -5.274 1.00 95.88 192 ALA A O 1
ATOM 1550 N N . LYS A 1 193 ? 1.480 12.403 -5.590 1.00 95.50 193 LYS A N 1
ATOM 1551 C CA . LYS A 1 193 ? 1.907 12.684 -4.212 1.00 95.50 193 LYS A CA 1
ATOM 1552 C C . LYS A 1 193 ? 1.662 14.133 -3.806 1.00 95.50 193 LYS A C 1
ATOM 1554 O O . LYS A 1 193 ? 1.069 14.376 -2.762 1.00 95.50 193 LYS A O 1
ATOM 1559 N N . ALA A 1 194 ? 2.073 15.091 -4.638 1.00 94.38 194 ALA A N 1
ATOM 1560 C CA . ALA A 1 194 ? 1.918 16.511 -4.339 1.00 94.38 194 ALA A CA 1
ATOM 1561 C C . ALA A 1 194 ? 0.442 16.905 -4.187 1.00 94.38 194 ALA A C 1
ATOM 1563 O O . ALA A 1 194 ? 0.088 17.614 -3.246 1.00 94.38 194 ALA A O 1
ATOM 1564 N N . PHE A 1 195 ? -0.425 16.414 -5.077 1.00 95.25 195 PHE A N 1
ATOM 1565 C CA . PHE A 1 195 ? -1.859 16.683 -5.015 1.00 95.25 195 PHE A CA 1
ATOM 1566 C C . PHE A 1 195 ? -2.507 16.050 -3.776 1.00 95.25 195 PHE A C 1
ATOM 1568 O O . PHE A 1 195 ? -3.279 16.704 -3.073 1.00 95.25 195 PHE A O 1
ATOM 1575 N N . PHE A 1 196 ? -2.173 14.792 -3.482 1.00 95.25 196 PHE A N 1
ATOM 1576 C CA . PHE A 1 196 ? -2.678 14.085 -2.307 1.00 95.25 196 PHE A CA 1
ATOM 1577 C C . PHE A 1 196 ? -2.236 14.762 -1.004 1.00 95.25 196 PHE A C 1
ATOM 1579 O O . PHE A 1 196 ? -3.076 15.101 -0.170 1.00 95.25 196 PHE A O 1
ATOM 1586 N N . GLY A 1 197 ? -0.940 15.056 -0.873 1.00 95.00 197 GLY A N 1
ATOM 1587 C CA . GLY A 1 197 ? -0.385 15.758 0.281 1.00 95.00 197 GLY A CA 1
ATOM 1588 C C . GLY A 1 197 ? -0.988 17.153 0.455 1.00 95.00 197 GLY A C 1
ATOM 1589 O O . GLY A 1 197 ? -1.359 17.527 1.562 1.00 95.00 197 GLY A O 1
ATOM 1590 N N . ALA A 1 198 ? -1.178 17.915 -0.629 1.00 94.62 198 ALA A N 1
ATOM 1591 C CA . ALA A 1 198 ? -1.865 19.207 -0.570 1.00 94.62 198 ALA A CA 1
ATOM 1592 C C . ALA A 1 198 ? -3.320 19.078 -0.090 1.00 94.62 198 ALA A C 1
ATOM 1594 O O . ALA A 1 198 ? -3.766 19.881 0.724 1.00 94.62 198 ALA A O 1
ATOM 1595 N N . THR A 1 199 ? -4.044 18.052 -0.545 1.00 94.00 199 THR A N 1
ATOM 1596 C CA . THR A 1 199 ? -5.433 17.806 -0.129 1.00 94.00 199 THR A CA 1
ATOM 1597 C C . THR A 1 199 ? -5.523 17.512 1.370 1.00 94.00 199 THR A C 1
ATOM 1599 O O . THR A 1 199 ? -6.360 18.099 2.055 1.00 94.00 199 THR A O 1
ATOM 1602 N N . ILE A 1 200 ? -4.632 16.661 1.894 1.00 93.88 200 ILE A N 1
ATOM 1603 C CA . ILE A 1 200 ? -4.555 16.366 3.334 1.00 93.88 200 ILE A CA 1
ATOM 1604 C C . ILE A 1 200 ? -4.211 17.629 4.118 1.00 93.88 200 ILE A C 1
ATOM 1606 O O . ILE A 1 200 ? -4.927 17.976 5.056 1.00 93.88 200 ILE A O 1
ATOM 1610 N N . ARG A 1 201 ? -3.146 18.337 3.721 1.00 94.94 201 ARG A N 1
ATOM 1611 C CA . ARG A 1 201 ? -2.695 19.550 4.412 1.00 94.94 201 ARG A CA 1
ATOM 1612 C C . ARG A 1 201 ? -3.793 20.598 4.484 1.00 94.94 201 ARG A C 1
ATOM 1614 O O . ARG A 1 201 ? -4.060 21.107 5.563 1.00 94.94 201 ARG A O 1
ATOM 1621 N N . ASN A 1 202 ? -4.474 20.863 3.373 1.00 94.12 202 ASN A N 1
ATOM 1622 C CA . ASN A 1 202 ? -5.568 21.829 3.340 1.00 94.12 202 ASN A CA 1
ATOM 1623 C C . ASN A 1 202 ? -6.731 21.395 4.239 1.00 94.12 202 ASN A C 1
ATOM 1625 O O . ASN A 1 202 ? -7.225 22.207 5.012 1.00 94.12 202 ASN A O 1
ATOM 1629 N N . GLY A 1 203 ? -7.129 20.118 4.188 1.00 91.94 203 GLY A N 1
ATOM 1630 C CA . GLY A 1 203 ? -8.209 19.601 5.031 1.00 91.94 203 GLY A CA 1
ATOM 1631 C C . GLY A 1 203 ? -7.900 19.713 6.525 1.00 91.94 203 GLY A C 1
ATOM 1632 O O . GLY A 1 203 ? -8.741 20.170 7.298 1.00 91.94 203 GLY A O 1
ATOM 1633 N N . VAL A 1 204 ? -6.677 19.354 6.928 1.00 92.12 204 VAL A N 1
ATOM 1634 C CA . VAL A 1 204 ? -6.246 19.457 8.327 1.00 92.12 204 VAL A CA 1
ATOM 1635 C C . VAL A 1 204 ? -6.097 20.914 8.754 1.00 92.12 204 VAL A C 1
ATOM 1637 O O . VAL A 1 204 ? -6.564 21.259 9.832 1.00 92.12 204 VAL A O 1
ATOM 1640 N N . LEU A 1 205 ? -5.525 21.787 7.921 1.00 93.06 205 LEU A N 1
ATOM 1641 C CA . LEU A 1 205 ? -5.418 23.216 8.230 1.00 93.06 205 LEU A CA 1
ATOM 1642 C C . LEU A 1 205 ? -6.798 23.857 8.415 1.00 93.06 205 LEU A C 1
ATOM 1644 O O . LEU A 1 205 ? -6.992 24.596 9.376 1.00 93.06 205 LEU A O 1
ATOM 1648 N N . THR A 1 206 ? -7.780 23.533 7.567 1.00 93.50 206 THR A N 1
ATOM 1649 C CA . THR A 1 206 ? -9.164 23.996 7.759 1.00 93.50 206 THR A CA 1
ATOM 1650 C C . THR A 1 206 ? -9.727 23.522 9.101 1.00 93.50 206 THR A C 1
ATOM 1652 O O . THR A 1 206 ? -10.280 24.329 9.844 1.00 93.50 206 THR A O 1
ATOM 1655 N N . ALA A 1 207 ? -9.531 22.252 9.464 1.00 90.44 207 ALA A N 1
ATOM 1656 C CA . ALA A 1 207 ? -9.981 21.727 10.756 1.00 90.44 207 ALA A CA 1
ATOM 1657 C C . ALA A 1 207 ? -9.223 22.324 11.959 1.00 90.44 207 ALA A C 1
ATOM 1659 O O . ALA A 1 207 ? -9.800 22.475 13.034 1.00 90.44 207 ALA A O 1
ATOM 1660 N N . MET A 1 208 ? -7.945 22.678 11.788 1.00 90.19 208 MET A N 1
ATOM 1661 C CA . MET A 1 208 ? -7.138 23.356 12.806 1.00 90.19 208 MET A CA 1
ATOM 1662 C C . MET A 1 208 ? -7.638 24.782 13.047 1.00 90.19 208 MET A C 1
ATOM 1664 O O . MET A 1 208 ? -7.729 25.198 14.195 1.00 90.19 208 MET A O 1
ATOM 1668 N N . THR A 1 209 ? -8.025 25.517 11.999 1.00 90.62 209 THR A N 1
ATOM 1669 C CA . THR A 1 209 ? -8.539 26.894 12.150 1.00 90.62 209 THR A CA 1
ATOM 1670 C C . THR A 1 209 ? -9.864 26.986 12.904 1.00 90.62 209 THR A C 1
ATOM 1672 O O . THR A 1 209 ? -10.211 28.060 13.382 1.00 90.62 209 THR A O 1
ATOM 1675 N N . THR A 1 210 ? -10.602 25.879 13.022 1.00 91.62 210 THR A N 1
ATOM 1676 C CA . THR A 1 210 ? -11.852 25.819 13.790 1.00 91.62 210 THR A CA 1
ATOM 1677 C C . THR A 1 210 ? -11.654 25.358 15.235 1.00 91.62 210 THR A C 1
ATOM 1679 O O . THR A 1 210 ? -12.643 25.251 15.954 1.00 91.62 210 THR A O 1
ATOM 1682 N N . GLN A 1 211 ? -10.425 25.034 15.653 1.00 91.25 211 GLN A N 1
ATOM 1683 C CA . GLN A 1 211 ? -10.142 24.655 17.040 1.00 91.25 211 GLN A CA 1
ATOM 1684 C C . GLN A 1 211 ? -10.103 25.885 17.954 1.00 91.25 211 GLN A C 1
ATOM 1686 O O . GLN A 1 211 ? -9.883 27.013 17.510 1.00 91.25 211 GLN A O 1
ATOM 1691 N N . ASP A 1 212 ? -10.323 25.649 19.240 1.00 92.38 212 ASP A N 1
ATOM 1692 C CA . ASP A 1 212 ? -10.283 26.651 20.294 1.00 92.38 212 ASP A CA 1
ATOM 1693 C C . ASP A 1 212 ? -8.848 27.040 20.686 1.00 92.38 212 ASP A C 1
ATOM 1695 O O . ASP A 1 212 ? -7.871 26.342 20.411 1.00 92.38 212 ASP A O 1
ATOM 1699 N N . TYR A 1 213 ? -8.707 28.188 21.352 1.00 89.12 213 TYR A N 1
ATOM 1700 C CA . TYR A 1 213 ? -7.402 28.674 21.809 1.00 89.12 213 TYR A CA 1
ATOM 1701 C C . TYR A 1 213 ? -6.749 27.730 22.830 1.00 89.12 213 TYR A C 1
ATOM 1703 O O . TYR A 1 213 ? -5.532 27.566 22.806 1.00 89.12 213 TYR A O 1
ATOM 1711 N N . GLU A 1 214 ? -7.544 27.047 23.662 1.00 90.12 214 GLU A N 1
ATOM 1712 C CA . GLU A 1 214 ? -7.034 26.097 24.657 1.00 90.12 214 GLU A CA 1
ATOM 1713 C C . GLU A 1 214 ? -6.277 24.926 24.004 1.00 90.12 214 GLU A C 1
ATOM 1715 O O . GLU A 1 214 ? -5.258 24.461 24.526 1.00 90.12 214 GLU A O 1
ATOM 1720 N N . TYR A 1 215 ? -6.716 24.473 22.827 1.00 88.06 215 TYR A N 1
ATOM 1721 C CA . TYR A 1 215 ? -5.989 23.474 22.050 1.00 88.06 215 TYR A CA 1
ATOM 1722 C C . TYR A 1 215 ? -4.584 23.956 21.650 1.00 88.06 215 TYR A C 1
ATOM 1724 O O . TYR A 1 215 ? -3.605 23.212 21.790 1.00 88.06 215 TYR A O 1
ATOM 1732 N N . PHE A 1 216 ? -4.469 25.207 21.192 1.00 90.88 216 PHE A N 1
ATOM 1733 C CA . PHE A 1 216 ? -3.199 25.803 20.766 1.00 90.88 216 PHE A CA 1
ATOM 1734 C C . PHE A 1 216 ? -2.276 26.176 21.931 1.00 90.88 216 PHE A C 1
ATOM 1736 O O . PHE A 1 216 ? -1.056 26.169 21.758 1.00 90.88 216 PHE A O 1
ATOM 1743 N N . ASP A 1 217 ? -2.824 26.408 23.124 1.00 91.69 217 ASP A N 1
ATOM 1744 C CA . ASP A 1 217 ? -2.027 26.570 24.345 1.00 91.69 217 ASP A CA 1
ATOM 1745 C C . ASP A 1 217 ? -1.338 25.257 24.748 1.00 91.69 217 ASP A C 1
ATOM 1747 O O . ASP A 1 217 ? -0.214 25.258 25.255 1.00 91.69 217 ASP A O 1
ATOM 1751 N N . ARG A 1 218 ? -1.982 24.112 24.485 1.00 90.12 218 ARG A N 1
ATOM 1752 C CA . ARG A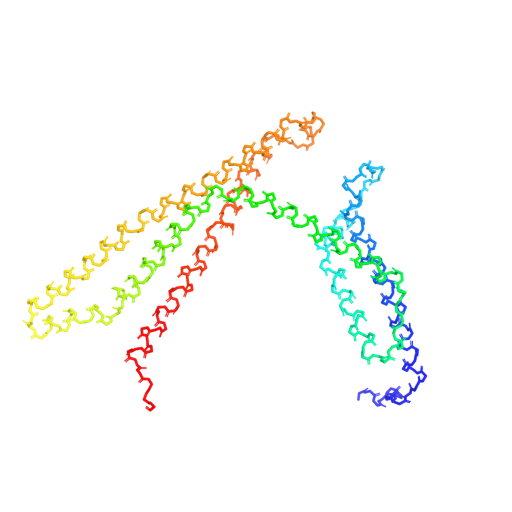 1 218 ? -1.423 22.781 24.775 1.00 90.12 218 ARG A CA 1
ATOM 1753 C C . ARG A 1 218 ? -0.445 22.299 23.708 1.00 90.12 218 ARG A C 1
ATOM 1755 O O . ARG A 1 218 ? 0.480 21.551 24.025 1.00 90.12 218 ARG A O 1
ATOM 1762 N N . THR A 1 219 ? -0.651 22.689 22.450 1.00 88.75 219 THR A N 1
ATOM 1763 C CA . THR A 1 219 ? 0.193 22.256 21.331 1.00 88.75 219 THR A CA 1
ATOM 1764 C C . THR A 1 219 ? 0.547 23.429 20.433 1.00 88.75 219 THR A C 1
ATOM 1766 O O . THR A 1 219 ? -0.317 23.999 19.770 1.00 88.75 219 THR A O 1
ATOM 1769 N N . SER A 1 220 ? 1.839 23.752 20.344 1.00 91.31 220 SER A N 1
ATOM 1770 C CA . SER A 1 220 ? 2.285 24.861 19.504 1.00 91.31 220 SER A CA 1
ATOM 1771 C C . SER A 1 220 ? 2.001 24.601 18.020 1.00 91.31 220 SER A C 1
ATOM 1773 O O . SER A 1 220 ? 2.214 23.502 17.496 1.00 91.31 220 SER A O 1
ATOM 1775 N N . ALA A 1 221 ? 1.555 25.645 17.318 1.00 89.62 221 ALA A N 1
ATOM 1776 C CA . ALA A 1 221 ? 1.210 25.566 15.900 1.00 89.62 221 ALA A CA 1
ATOM 1777 C C . ALA A 1 221 ? 2.383 25.087 15.022 1.00 89.62 221 ALA A C 1
ATOM 1779 O O . ALA A 1 221 ? 2.167 24.345 14.067 1.00 89.62 221 ALA A O 1
ATOM 1780 N N . GLY A 1 222 ? 3.626 25.439 15.377 1.00 92.19 222 GLY A N 1
ATOM 1781 C CA . GLY A 1 222 ? 4.821 24.978 14.661 1.00 92.19 222 GLY A CA 1
ATOM 1782 C C . GLY A 1 222 ? 4.995 23.457 14.713 1.00 92.19 222 GLY A C 1
ATOM 1783 O O . GLY A 1 222 ? 5.175 22.821 13.679 1.00 92.19 222 GLY A O 1
ATOM 1784 N N . VAL A 1 223 ? 4.829 22.849 15.896 1.00 92.50 223 VAL A N 1
ATOM 1785 C CA . VAL A 1 223 ? 4.921 21.385 16.054 1.00 92.50 223 VAL A CA 1
ATOM 1786 C C . VAL A 1 223 ? 3.813 20.679 15.270 1.00 92.50 223 VAL A C 1
ATOM 1788 O O . VAL A 1 223 ? 4.044 19.629 14.669 1.00 92.50 223 VAL A O 1
ATOM 1791 N N . LEU A 1 224 ? 2.608 21.252 15.247 1.00 90.94 224 LEU A N 1
ATOM 1792 C CA . LEU A 1 224 ? 1.492 20.718 14.466 1.00 90.94 224 LEU A CA 1
ATOM 1793 C C . LEU A 1 224 ? 1.752 20.788 12.959 1.00 90.94 224 LEU A C 1
ATOM 1795 O O . LEU A 1 224 ? 1.468 19.822 12.252 1.00 90.94 224 LEU A O 1
ATOM 1799 N N . GLN A 1 225 ? 2.316 21.893 12.470 1.00 93.88 225 GLN A N 1
ATOM 1800 C CA . GLN A 1 225 ? 2.643 22.073 11.058 1.00 93.88 225 GLN A CA 1
ATOM 1801 C C . GLN A 1 225 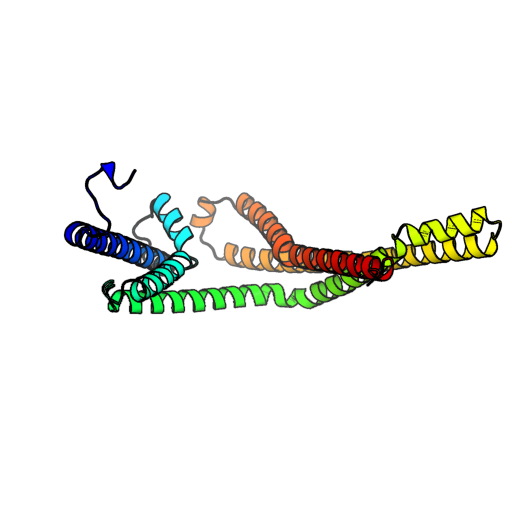? 3.735 21.101 10.590 1.00 93.88 225 GLN A C 1
ATOM 1803 O O . GLN A 1 225 ? 3.595 20.491 9.527 1.00 93.88 225 GLN A O 1
ATOM 1808 N N . ASP A 1 226 ? 4.785 20.908 11.391 1.00 94.88 226 ASP A N 1
ATOM 1809 C CA . ASP A 1 226 ? 5.863 19.962 11.082 1.00 94.88 226 ASP A CA 1
ATOM 1810 C C . ASP A 1 226 ? 5.346 18.524 11.017 1.00 94.88 226 ASP A C 1
ATOM 1812 O O . ASP A 1 226 ? 5.633 17.790 10.066 1.00 94.88 226 ASP A O 1
ATOM 1816 N N . ARG A 1 227 ? 4.519 18.134 11.995 1.00 93.94 227 ARG A N 1
ATOM 1817 C CA . ARG A 1 227 ? 3.866 16.820 12.004 1.00 93.94 227 ARG A CA 1
ATOM 1818 C C . ARG A 1 227 ? 2.951 16.643 10.806 1.00 93.94 227 ARG A C 1
ATOM 1820 O O . ARG A 1 227 ? 3.033 15.622 10.140 1.00 93.94 227 ARG A O 1
ATOM 1827 N N . LEU A 1 228 ? 2.128 17.639 10.496 1.00 94.19 228 LEU A N 1
ATOM 1828 C CA . LEU A 1 228 ? 1.223 17.585 9.355 1.00 94.19 228 LEU A CA 1
ATOM 1829 C C . LEU A 1 228 ? 1.981 17.391 8.036 1.00 94.19 228 LEU A C 1
ATOM 1831 O O . LEU A 1 228 ? 1.568 16.580 7.213 1.00 94.19 228 LEU A O 1
ATOM 1835 N N . ASN A 1 229 ? 3.088 18.107 7.829 1.00 95.38 229 ASN A N 1
ATOM 1836 C CA . ASN A 1 229 ? 3.903 17.946 6.627 1.00 95.38 229 ASN A CA 1
ATOM 1837 C C . ASN A 1 229 ? 4.500 16.541 6.535 1.00 95.38 229 ASN A C 1
ATOM 1839 O O . ASN A 1 229 ? 4.322 15.873 5.518 1.00 95.38 229 ASN A O 1
ATOM 1843 N N . ARG A 1 230 ? 5.151 16.082 7.609 1.00 96.50 230 ARG A N 1
ATOM 1844 C CA . ARG A 1 230 ? 5.780 14.759 7.651 1.00 96.50 230 ARG A CA 1
ATOM 1845 C C . ARG A 1 230 ? 4.760 13.639 7.460 1.00 96.50 230 ARG A C 1
ATOM 1847 O O . ARG A 1 230 ? 4.968 12.761 6.629 1.00 96.50 230 ARG A O 1
ATOM 1854 N N . ASP A 1 231 ? 3.657 13.687 8.199 1.00 95.31 231 ASP A N 1
ATOM 1855 C CA . ASP A 1 231 ? 2.642 12.637 8.190 1.00 95.31 231 ASP A CA 1
ATOM 1856 C C . ASP A 1 231 ? 1.894 12.622 6.835 1.00 95.31 231 ASP A C 1
ATOM 1858 O O . ASP A 1 231 ? 1.566 11.552 6.322 1.00 95.31 231 ASP A O 1
ATOM 1862 N N . ALA A 1 232 ? 1.674 13.782 6.195 1.00 94.06 232 ALA A N 1
ATOM 1863 C CA . ALA A 1 232 ? 1.097 13.856 4.847 1.00 94.06 232 ALA A CA 1
ATOM 1864 C C . ALA A 1 232 ? 2.026 13.269 3.770 1.00 94.06 232 ALA A C 1
ATOM 1866 O O . ALA A 1 232 ? 1.546 12.592 2.854 1.00 94.06 232 ALA A O 1
ATOM 1867 N N . ASP A 1 233 ? 3.335 13.505 3.879 1.00 94.38 233 ASP A N 1
ATOM 1868 C CA . ASP A 1 233 ? 4.323 12.929 2.968 1.00 94.38 233 ASP A CA 1
ATOM 1869 C C . ASP A 1 233 ? 4.423 11.406 3.162 1.00 94.38 233 ASP A C 1
ATOM 1871 O O . ASP A 1 233 ? 4.338 10.660 2.183 1.00 94.38 233 ASP A O 1
ATOM 1875 N N . GLU A 1 234 ? 4.480 10.927 4.409 1.00 95.38 234 GLU A N 1
ATOM 1876 C CA . GLU A 1 234 ? 4.493 9.496 4.744 1.00 95.38 234 GLU A CA 1
ATOM 1877 C C . GLU A 1 234 ? 3.224 8.777 4.254 1.00 95.38 234 GLU A C 1
ATOM 1879 O O . GLU A 1 234 ? 3.294 7.696 3.659 1.00 95.38 234 GLU A O 1
ATOM 1884 N N . LEU A 1 235 ? 2.049 9.396 4.417 1.00 93.00 235 LEU A N 1
ATOM 1885 C CA . LEU A 1 235 ? 0.795 8.891 3.853 1.00 93.00 235 LEU A CA 1
ATOM 1886 C C . LEU A 1 235 ? 0.861 8.808 2.323 1.00 93.00 235 LEU A C 1
ATOM 1888 O O . LEU A 1 235 ? 0.405 7.822 1.744 1.00 93.00 235 LEU A O 1
ATOM 1892 N N . GLY A 1 236 ? 1.438 9.811 1.657 1.00 93.31 236 GLY A N 1
ATOM 1893 C CA . GLY A 1 236 ? 1.642 9.797 0.208 1.00 93.31 236 GLY A CA 1
ATOM 1894 C C . GLY A 1 236 ? 2.575 8.672 -0.250 1.00 93.31 236 GLY A C 1
ATOM 1895 O O . GLY A 1 236 ? 2.306 8.010 -1.253 1.00 93.31 236 GLY A O 1
ATOM 1896 N N . GLU A 1 237 ? 3.651 8.402 0.484 1.00 94.25 237 GLU A N 1
ATOM 1897 C CA . GLU A 1 237 ? 4.555 7.282 0.199 1.00 94.25 237 GLU A CA 1
ATOM 1898 C C . GLU A 1 237 ? 3.875 5.924 0.384 1.00 94.25 237 GLU A C 1
ATOM 1900 O O . GLU A 1 237 ? 3.935 5.068 -0.506 1.00 94.25 237 GLU A O 1
ATOM 1905 N N . ASN A 1 238 ? 3.182 5.738 1.505 1.00 94.19 238 ASN A N 1
ATOM 1906 C CA . ASN A 1 238 ? 2.584 4.458 1.868 1.00 94.19 238 ASN A CA 1
ATOM 1907 C C . ASN A 1 238 ? 1.323 4.131 1.055 1.00 94.19 238 ASN A C 1
ATOM 1909 O O . ASN A 1 238 ? 1.118 2.974 0.690 1.00 94.19 238 ASN A O 1
ATOM 1913 N N . LEU A 1 239 ? 0.483 5.121 0.733 1.00 92.38 239 LEU A N 1
ATOM 1914 C CA . LEU A 1 239 ? -0.772 4.884 0.008 1.00 92.38 239 LEU A CA 1
ATOM 1915 C C . LEU A 1 239 ? -0.622 4.940 -1.513 1.00 92.38 239 LEU A C 1
ATOM 1917 O O . LEU A 1 239 ? -1.390 4.282 -2.212 1.00 92.38 239 LEU A O 1
ATOM 1921 N N . ILE A 1 240 ? 0.339 5.710 -2.036 1.00 94.00 240 ILE A N 1
ATOM 1922 C CA . ILE A 1 240 ? 0.507 5.884 -3.486 1.00 94.00 240 ILE A CA 1
ATOM 1923 C C . ILE A 1 240 ? 1.735 5.135 -3.994 1.00 94.00 240 ILE A C 1
ATOM 1925 O O . ILE A 1 240 ? 1.624 4.307 -4.897 1.00 94.00 240 ILE A O 1
ATOM 1929 N N . GLU A 1 241 ? 2.917 5.403 -3.439 1.00 94.12 241 GLU A N 1
ATOM 1930 C CA . GLU A 1 241 ? 4.157 4.862 -4.004 1.00 94.12 241 GLU A CA 1
ATOM 1931 C C . GLU A 1 241 ? 4.327 3.370 -3.716 1.00 94.12 241 GLU A C 1
ATOM 1933 O O . GLU A 1 241 ? 4.724 2.608 -4.599 1.00 94.12 241 GLU A O 1
ATOM 1938 N N . PHE A 1 242 ? 4.038 2.931 -2.490 1.00 95.19 242 PHE A N 1
ATOM 1939 C CA . PHE A 1 242 ? 4.232 1.540 -2.096 1.00 95.19 242 PHE A CA 1
ATOM 1940 C C . PHE A 1 242 ? 3.448 0.544 -2.975 1.00 95.19 242 PHE A C 1
ATOM 1942 O O . PHE A 1 242 ? 4.090 -0.370 -3.502 1.00 95.19 242 PHE A O 1
ATOM 1949 N N . PRO A 1 243 ? 2.135 0.718 -3.242 1.00 93.50 243 PRO A N 1
ATOM 1950 C CA . PRO A 1 243 ? 1.404 -0.173 -4.144 1.00 93.50 243 PRO A CA 1
ATOM 1951 C C . PRO A 1 243 ? 1.982 -0.205 -5.563 1.00 93.50 243 PRO A C 1
ATOM 1953 O O . PRO A 1 243 ? 2.139 -1.280 -6.141 1.00 93.50 243 PRO A O 1
ATOM 1956 N N . VAL A 1 244 ? 2.367 0.952 -6.110 1.00 93.38 244 VAL A N 1
ATOM 1957 C CA . VAL A 1 244 ? 2.976 1.045 -7.448 1.00 93.38 244 VAL A CA 1
ATOM 1958 C C . VAL A 1 244 ? 4.309 0.297 -7.486 1.00 93.38 244 VAL A C 1
ATOM 1960 O O . VAL A 1 244 ? 4.560 -0.490 -8.400 1.00 93.38 244 VAL A O 1
ATOM 1963 N N . ARG A 1 245 ? 5.153 0.467 -6.459 1.00 93.62 245 ARG A N 1
ATOM 1964 C CA . ARG A 1 245 ? 6.414 -0.278 -6.329 1.00 93.62 245 ARG A CA 1
ATOM 1965 C C . ARG A 1 245 ? 6.171 -1.779 -6.236 1.00 93.62 245 ARG A C 1
ATOM 1967 O O . ARG A 1 245 ? 6.873 -2.531 -6.906 1.00 93.62 245 ARG A O 1
ATOM 1974 N N . MET A 1 246 ? 5.190 -2.221 -5.451 1.00 95.56 246 MET A N 1
ATOM 1975 C CA . MET A 1 246 ? 4.834 -3.640 -5.344 1.00 95.56 246 MET A CA 1
ATOM 1976 C C . MET A 1 246 ? 4.401 -4.223 -6.694 1.00 95.56 246 MET A C 1
ATOM 1978 O O . MET A 1 246 ? 4.882 -5.291 -7.080 1.00 95.56 246 MET A O 1
ATOM 1982 N N . LEU A 1 247 ? 3.565 -3.506 -7.452 1.00 94.62 247 LEU A N 1
ATOM 1983 C CA . LEU A 1 247 ? 3.145 -3.921 -8.794 1.00 94.62 247 LEU A CA 1
ATOM 1984 C C . LEU A 1 247 ? 4.330 -4.001 -9.762 1.00 94.62 247 LEU A C 1
ATOM 1986 O O . LEU A 1 247 ? 4.509 -5.027 -10.416 1.00 94.62 247 LEU A O 1
ATOM 1990 N N . ASN A 1 248 ? 5.191 -2.982 -9.793 1.00 92.25 248 ASN A N 1
ATOM 1991 C CA . ASN A 1 248 ? 6.386 -2.972 -10.640 1.00 92.25 248 ASN A CA 1
ATOM 1992 C C . ASN A 1 248 ? 7.350 -4.119 -10.287 1.00 92.25 248 ASN A C 1
ATOM 1994 O O . ASN A 1 248 ? 7.873 -4.793 -11.174 1.00 92.25 248 ASN A O 1
ATOM 1998 N N . ARG A 1 249 ? 7.562 -4.400 -8.993 1.00 93.31 249 ARG A N 1
ATOM 1999 C CA . ARG A 1 249 ? 8.392 -5.532 -8.538 1.00 93.31 249 ARG A CA 1
ATOM 2000 C C . ARG A 1 249 ? 7.783 -6.878 -8.918 1.00 93.31 249 ARG A C 1
ATOM 2002 O O . ARG A 1 249 ? 8.505 -7.765 -9.364 1.00 93.31 249 ARG A O 1
ATOM 2009 N N . THR A 1 250 ? 6.468 -7.016 -8.796 1.00 95.19 250 THR A N 1
ATOM 2010 C CA . THR A 1 250 ? 5.755 -8.233 -9.203 1.00 95.19 250 THR A CA 1
ATOM 2011 C C . THR A 1 250 ? 5.871 -8.448 -10.710 1.00 95.19 250 THR A C 1
ATOM 2013 O O . THR A 1 250 ? 6.256 -9.531 -11.147 1.00 95.19 250 THR A O 1
ATOM 2016 N N . ALA A 1 251 ? 5.639 -7.402 -11.508 1.00 93.44 251 ALA A N 1
ATOM 2017 C CA . ALA A 1 251 ? 5.814 -7.441 -12.957 1.00 93.44 251 ALA A CA 1
ATOM 2018 C C . ALA A 1 251 ? 7.249 -7.829 -13.341 1.00 93.44 251 ALA A C 1
ATOM 2020 O O . ALA A 1 251 ? 7.443 -8.648 -14.238 1.00 93.44 251 ALA A O 1
ATOM 2021 N N . TRP A 1 252 ? 8.252 -7.310 -12.625 1.00 92.38 252 TRP A N 1
ATOM 2022 C CA . TRP A 1 252 ? 9.656 -7.658 -12.841 1.00 92.38 252 TRP A CA 1
ATOM 2023 C C . TRP A 1 252 ? 9.911 -9.150 -12.623 1.00 92.38 252 TRP A C 1
ATOM 2025 O O . TRP A 1 252 ? 10.522 -9.796 -13.474 1.00 92.38 252 TRP A O 1
ATOM 2035 N N . ILE A 1 253 ? 9.430 -9.706 -11.507 1.00 94.44 253 ILE A N 1
ATOM 2036 C CA . ILE A 1 253 ? 9.575 -11.134 -11.193 1.00 94.44 253 ILE A CA 1
ATOM 2037 C C . ILE A 1 253 ? 8.901 -11.981 -12.276 1.00 94.44 253 ILE A C 1
ATOM 2039 O O . ILE A 1 253 ? 9.535 -12.878 -12.827 1.00 94.44 253 ILE A O 1
ATOM 2043 N N . VAL A 1 254 ? 7.654 -11.662 -12.632 1.00 95.69 254 VAL A N 1
ATOM 2044 C CA . VAL A 1 254 ? 6.887 -12.402 -13.646 1.00 95.69 254 VAL A CA 1
ATOM 2045 C C . VAL A 1 254 ? 7.586 -12.372 -15.006 1.00 95.69 254 VAL A C 1
ATOM 2047 O O . VAL A 1 254 ? 7.733 -13.418 -15.636 1.00 95.69 254 VAL A O 1
ATOM 2050 N N . CYS A 1 255 ? 8.068 -11.206 -15.447 1.00 93.38 255 CYS A N 1
ATOM 2051 C CA . CYS A 1 255 ? 8.775 -11.084 -16.722 1.00 93.38 255 CYS A CA 1
ATOM 2052 C C . CYS A 1 255 ? 10.048 -11.932 -16.737 1.00 93.38 255 CYS A C 1
ATOM 2054 O O . CYS A 1 255 ? 10.265 -12.688 -17.682 1.00 93.38 255 CYS A O 1
ATOM 2056 N N . ASN A 1 256 ? 10.873 -11.845 -15.690 1.00 90.25 256 ASN A N 1
ATOM 2057 C CA . ASN A 1 256 ? 12.120 -12.606 -15.623 1.00 90.25 256 ASN A CA 1
ATOM 2058 C C . ASN A 1 256 ? 11.872 -14.117 -15.544 1.00 90.25 256 ASN A C 1
ATOM 2060 O O . ASN A 1 256 ? 12.530 -14.865 -16.260 1.00 90.25 256 ASN A O 1
ATOM 2064 N N . LEU A 1 257 ? 10.892 -14.571 -14.754 1.00 92.19 257 LEU A N 1
ATOM 2065 C CA . LEU A 1 257 ? 10.509 -15.986 -14.715 1.00 92.19 257 LEU A CA 1
ATOM 2066 C C . LEU A 1 257 ? 10.043 -16.482 -16.088 1.00 92.19 257 LEU A C 1
ATOM 2068 O O . LEU A 1 257 ? 10.466 -17.548 -16.527 1.00 92.19 257 LEU A O 1
ATOM 2072 N N . TYR A 1 258 ? 9.226 -15.694 -16.792 1.00 91.88 258 TYR A N 1
ATOM 2073 C CA . TYR A 1 258 ? 8.781 -16.023 -18.146 1.00 91.88 258 TYR A CA 1
ATOM 2074 C C . TYR A 1 258 ? 9.953 -16.134 -19.131 1.00 91.88 258 TYR A C 1
ATOM 2076 O O . TYR A 1 258 ? 10.011 -17.070 -19.928 1.00 91.88 258 TYR A O 1
ATOM 2084 N N . ILE A 1 259 ? 10.906 -15.201 -19.070 1.00 88.88 259 ILE A N 1
ATOM 2085 C CA . ILE A 1 259 ? 12.111 -15.211 -19.909 1.00 88.88 259 ILE A CA 1
ATOM 2086 C C . ILE A 1 259 ? 12.949 -16.462 -19.637 1.00 88.88 259 ILE A C 1
ATOM 2088 O O . ILE A 1 259 ? 13.320 -17.152 -20.584 1.00 88.88 259 ILE A O 1
ATOM 2092 N N . VAL A 1 260 ? 13.214 -16.776 -18.366 1.00 87.56 260 VAL A N 1
ATOM 2093 C CA . VAL A 1 260 ? 13.997 -17.957 -17.975 1.00 87.56 260 VAL A CA 1
ATOM 2094 C C . VAL A 1 260 ? 13.305 -19.239 -18.436 1.00 87.56 260 VAL A C 1
ATOM 2096 O O . VAL A 1 260 ? 13.951 -20.087 -19.045 1.00 87.56 260 VAL A O 1
ATOM 2099 N N . ALA A 1 261 ? 11.987 -19.353 -18.247 1.00 89.25 261 ALA A N 1
ATOM 2100 C CA . ALA A 1 261 ? 11.210 -20.504 -18.711 1.00 89.25 261 ALA A CA 1
ATOM 2101 C C . ALA A 1 261 ? 11.254 -20.682 -20.241 1.00 89.25 261 ALA A C 1
ATOM 2103 O O . ALA A 1 261 ? 11.161 -21.800 -20.741 1.00 89.25 261 ALA A O 1
ATOM 2104 N N . ARG A 1 262 ? 11.399 -19.586 -20.999 1.00 88.19 262 ARG A N 1
ATOM 2105 C CA . ARG A 1 262 ? 11.557 -19.617 -22.461 1.00 88.19 262 ARG A CA 1
ATOM 2106 C C . ARG A 1 262 ? 12.982 -19.931 -22.914 1.00 88.19 262 ARG A C 1
ATOM 2108 O O . ARG A 1 262 ? 13.136 -20.507 -23.985 1.00 88.19 262 ARG A O 1
ATOM 2115 N N . GLN A 1 263 ? 13.998 -19.519 -22.156 1.00 83.94 263 GLN A N 1
ATOM 2116 C CA . GLN A 1 263 ? 15.412 -19.757 -22.476 1.00 83.94 263 GLN A CA 1
ATOM 2117 C C . GLN A 1 263 ? 15.856 -21.175 -22.118 1.00 83.94 263 GLN A C 1
ATOM 2119 O O . GLN A 1 263 ? 16.621 -21.780 -22.862 1.00 83.94 263 GLN A O 1
ATOM 2124 N N . SER A 1 264 ? 15.329 -21.708 -21.019 1.00 80.69 264 SER A N 1
ATOM 2125 C CA . SER A 1 264 ? 15.540 -23.081 -20.580 1.00 80.69 264 SER A CA 1
ATOM 2126 C C . SER A 1 264 ? 14.191 -23.794 -20.567 1.00 80.69 264 SER A C 1
ATOM 2128 O O . SER A 1 264 ? 13.638 -23.999 -19.482 1.00 80.69 264 SER A O 1
ATOM 2130 N N . PRO A 1 265 ? 13.612 -24.143 -21.737 1.00 72.56 265 PRO A N 1
ATOM 2131 C CA . PRO A 1 265 ? 12.475 -25.046 -21.742 1.00 72.56 265 PRO A CA 1
ATOM 2132 C C . PRO A 1 265 ? 12.950 -26.310 -21.029 1.00 72.56 265 PRO A C 1
ATOM 2134 O O . PRO A 1 265 ? 13.914 -26.940 -21.464 1.00 72.56 265 PRO A O 1
ATOM 2137 N N . ALA A 1 266 ? 12.361 -26.597 -19.866 1.00 65.69 266 ALA A N 1
ATOM 2138 C CA . ALA A 1 266 ? 12.687 -27.794 -19.115 1.00 65.69 266 ALA A CA 1
ATOM 2139 C C . ALA A 1 266 ? 12.594 -28.965 -20.094 1.00 65.69 266 ALA A C 1
ATOM 2141 O O . ALA A 1 266 ? 11.554 -29.138 -20.729 1.00 65.69 266 ALA A O 1
ATOM 2142 N N . ALA A 1 267 ? 13.707 -29.677 -20.272 1.00 52.69 267 ALA A N 1
ATOM 2143 C CA . ALA A 1 267 ? 13.748 -30.919 -21.019 1.00 52.69 267 ALA A CA 1
ATOM 2144 C C . ALA A 1 267 ? 12.828 -31.912 -20.295 1.00 52.69 267 ALA A C 1
ATOM 2146 O O . ALA A 1 267 ? 13.247 -32.587 -19.357 1.00 52.69 267 ALA A O 1
ATOM 2147 N N . TYR A 1 268 ? 11.556 -31.894 -20.678 1.00 46.56 268 TYR A N 1
ATOM 2148 C CA . TYR A 1 268 ? 10.543 -32.898 -20.398 1.00 46.56 268 TYR A CA 1
ATOM 2149 C C . TYR A 1 268 ? 10.130 -33.501 -21.733 1.00 46.56 268 TYR A C 1
ATOM 2151 O O . TYR A 1 268 ? 9.913 -32.713 -22.684 1.00 46.56 268 TYR A O 1
#

Radius of gyration: 30.42 Å; chains: 1; bounding box: 61×69×78 Å

Secondary structure (DSSP, 8-state):
--GGGT--TT-HHHHHHHHHHHHHHHHHHHHHHHHHHHHHHHTTSS--SSPPPHHHHHHHHHHHTSHHHHHHHHHHHHHHHHTTT-----HHHHHHHHHHHHHHHHHHHHHHHHHHHHHGGGHHHHHHHHHHHHHHHHHHHHHT-HHHHHHHHHHHHTT-HHHHHHHHHHHHHHHHHHHHHHHHHHHHHHHHHHHHHHHHHHHHHHHHHTS-HHHHHHS-HHHHHHHHHHHHHHHHIIIIIHHHHHHHHHHHHHHHHHHHHHHS----

pLDDT: mean 90.18, std 10.48, range [46.56, 97.81]

Foldseek 3Di:
DCVVVVDDPPPPPVVVVVLVVVLVVLLVVLVVLLVLLVVLVCVVDDDPPDDDDPVSVVSNVVSLLVVVNVVSLVVLVVCCVVVVNPNDHPPVSSVSSVVSNVVSVVVVVVVVVVVCVLLVVLVVLLVLLLVLLLVLLLLCLVLVDPVLVVQLVVCVVVVNPVSNVVSVVVSVVSVVVSVVSVVSSVVSLVVSLVSSLVSQLVVVVVVVVPDDVVVCVVPPPVVVNVCSNVVSNVCSCVVRVVVSVVSSVVSNVVSNVVVVCVVCVPPD